Protein AF-A0A0H2MUF4-F1 (afdb_monomer)

Foldseek 3Di:
DDKDQALLVLLVVLLVPDDPPWKKKWKDQVSGIIDIFTFFADLLVVQLVVLLVVVVVVCVVVVHDDDPVRSNVSSNVRSVVSVVVCVVVVVDTDRGHRLLQCQLCVVVVQVVVCVPVVDGGQEMEMEIQEDWFDPPFPDWAAFDDRHPDTFHTTSLRRVLVVCVVCLSYQYEYEYAYYDGPRNPDDQVRVQVVSDDRRYGYGYDDPVSVVSNVSSD

Mean predicted aligned error: 7.31 Å

pLDDT: mean 89.37, std 7.34, range [55.69, 97.88]

Radius of gyration: 19.48 Å; Cα contacts (8 Å, |Δi|>4): 353; chains: 1; bounding box: 48×38×48 Å

Nearest PDB structures (foldseek):
  5w1c-assembly1_A  TM=6.017E-01  e=3.322E-04  Escherichia coli O157:H7
  5jj4-assembly1_C  TM=5.888E-01  e=1.694E-03  Escherichia coli O157:H7
  5jj4-assembly2_A  TM=7.334E-01  e=8.118E-03  Escherichia coli O157:H7
  5w0r-assembly2_A  TM=5.787E-01  e=2.177E-03  Escherichia coli O157:H7
  5jj4-assembly3_B  TM=6.035E-01  e=9.202E-03  Escherichia coli O157:H7

Structure (mmCIF, N/CA/C/O backbone):
data_AF-A0A0H2MUF4-F1
#
_entry.id   AF-A0A0H2MUF4-F1
#
loop_
_atom_site.group_PDB
_atom_site.id
_atom_site.type_symbol
_atom_site.label_atom_id
_atom_site.label_alt_id
_atom_site.label_comp_id
_atom_site.label_asym_id
_atom_site.label_entity_id
_atom_site.label_seq_id
_atom_site.pdbx_PDB_ins_code
_atom_site.Cartn_x
_atom_site.Cartn_y
_atom_site.Cartn_z
_atom_site.occupancy
_atom_site.B_iso_or_equiv
_atom_site.auth_seq_id
_atom_site.auth_comp_id
_atom_site.auth_asym_id
_atom_site.auth_atom_id
_atom_site.pdbx_PDB_model_num
ATOM 1 N N . MET A 1 1 ? -8.744 -12.738 2.396 1.00 83.12 1 MET A N 1
ATOM 2 C CA . MET A 1 1 ? -7.405 -12.426 2.925 1.00 83.12 1 MET A CA 1
ATOM 3 C C . MET A 1 1 ? -7.132 -13.210 4.205 1.00 83.12 1 MET A C 1
ATOM 5 O O . MET A 1 1 ? -8.025 -13.338 5.032 1.00 83.12 1 MET A O 1
ATOM 9 N N . GLN A 1 2 ? -5.922 -13.757 4.374 1.00 90.44 2 GLN A N 1
ATOM 10 C CA . GLN A 1 2 ? -5.575 -14.518 5.582 1.00 90.44 2 GLN A CA 1
ATOM 11 C C . GLN A 1 2 ? -5.309 -13.576 6.763 1.00 90.44 2 GLN A C 1
ATOM 13 O O . GLN A 1 2 ? -4.553 -12.614 6.632 1.00 90.44 2 GLN A O 1
ATOM 18 N N . MET A 1 3 ? -5.940 -13.874 7.896 1.00 94.75 3 MET A N 1
ATOM 19 C CA . MET A 1 3 ? -5.813 -13.149 9.159 1.00 94.75 3 MET A CA 1
ATOM 20 C C . MET A 1 3 ? -4.872 -13.905 10.102 1.00 94.75 3 MET A C 1
ATOM 22 O O . MET A 1 3 ? -4.932 -15.133 10.182 1.00 94.75 3 MET A O 1
ATOM 26 N N . PHE A 1 4 ? -4.053 -13.167 10.843 1.00 96.19 4 PHE A N 1
ATOM 27 C CA . PHE A 1 4 ? -3.116 -13.677 11.842 1.00 96.19 4 PHE A CA 1
ATOM 28 C C . PHE A 1 4 ? -3.351 -13.002 13.193 1.00 96.19 4 PHE A C 1
ATOM 30 O O . PHE A 1 4 ? -3.887 -11.890 13.254 1.00 96.19 4 PHE A O 1
ATOM 37 N N . LYS A 1 5 ? -2.952 -13.671 14.279 1.00 93.88 5 LYS A N 1
ATOM 38 C CA . LYS A 1 5 ? -3.135 -13.162 15.646 1.00 93.88 5 LYS A CA 1
ATOM 39 C C . LYS A 1 5 ? -1.941 -12.352 16.124 1.00 93.88 5 LYS A C 1
ATOM 41 O O . LYS A 1 5 ? -2.108 -11.495 16.983 1.00 93.88 5 LYS A O 1
ATOM 46 N N . THR A 1 6 ? -0.754 -12.619 15.583 1.00 93.88 6 THR A N 1
ATOM 47 C CA . THR A 1 6 ? 0.475 -11.934 15.992 1.00 93.88 6 THR A CA 1
ATOM 48 C C . THR A 1 6 ? 1.239 -11.364 14.805 1.00 93.88 6 THR A C 1
ATOM 50 O O . THR A 1 6 ? 1.148 -11.858 13.677 1.00 93.88 6 THR A O 1
ATOM 53 N N . MET A 1 7 ? 2.047 -10.336 15.079 1.00 93.00 7 MET A N 1
ATOM 54 C CA . MET A 1 7 ? 2.944 -9.751 14.083 1.00 93.00 7 MET A CA 1
ATOM 55 C C . MET A 1 7 ? 4.005 -10.750 13.599 1.00 93.00 7 MET A C 1
ATOM 57 O O . MET A 1 7 ? 4.357 -10.766 12.423 1.00 93.00 7 MET A O 1
ATOM 61 N N . THR A 1 8 ? 4.482 -11.624 14.484 1.00 93.19 8 THR A N 1
ATOM 62 C CA . THR A 1 8 ? 5.471 -12.651 14.143 1.00 93.19 8 THR A CA 1
ATOM 63 C C . THR A 1 8 ? 4.906 -13.672 13.157 1.00 93.19 8 THR A C 1
ATOM 65 O O . THR A 1 8 ? 5.562 -13.994 12.169 1.00 93.19 8 THR A O 1
ATOM 68 N N . GLU A 1 9 ? 3.676 -14.148 13.376 1.00 94.50 9 GLU A N 1
ATOM 69 C CA . GLU A 1 9 ? 3.009 -15.096 12.471 1.00 94.50 9 GLU A CA 1
ATOM 70 C C . GLU A 1 9 ? 2.866 -14.521 11.058 1.00 94.50 9 GLU A C 1
ATOM 72 O O . GLU A 1 9 ? 3.219 -15.173 10.072 1.00 94.50 9 GLU A O 1
ATOM 77 N N . VAL A 1 10 ? 2.377 -13.282 10.954 1.00 95.50 10 VAL A N 1
ATOM 78 C CA . VAL A 1 10 ? 2.201 -12.636 9.651 1.00 95.50 10 VAL A CA 1
ATOM 79 C C . VAL A 1 10 ? 3.546 -12.331 8.986 1.00 95.50 10 VAL A C 1
ATOM 81 O O . VAL A 1 10 ? 3.667 -12.513 7.777 1.00 95.50 10 VAL A O 1
ATOM 84 N N . ALA A 1 11 ? 4.573 -11.936 9.746 1.00 93.25 11 ALA A N 1
ATOM 85 C CA . ALA A 1 11 ? 5.911 -11.685 9.215 1.00 93.25 11 ALA A CA 1
ATOM 86 C C . ALA A 1 11 ? 6.517 -12.963 8.619 1.00 93.25 11 ALA A C 1
ATOM 88 O O . ALA A 1 11 ? 6.965 -12.959 7.472 1.00 93.25 11 ALA A O 1
ATOM 89 N N . GLN A 1 12 ? 6.437 -14.087 9.337 1.00 92.25 12 GLN A N 1
ATOM 90 C CA . GLN A 1 12 ? 6.888 -15.387 8.834 1.00 92.25 12 GLN A CA 1
ATOM 91 C C . GLN A 1 12 ? 6.128 -15.812 7.574 1.00 92.25 12 GLN A C 1
ATOM 93 O O . GLN A 1 12 ? 6.723 -16.334 6.630 1.00 92.25 12 GLN A O 1
ATOM 98 N N . TYR A 1 13 ? 4.815 -15.585 7.542 1.00 92.50 13 TYR A N 1
ATOM 99 C CA . TYR A 1 13 ? 3.998 -15.876 6.371 1.00 92.50 13 TYR A CA 1
ATOM 100 C C . TYR A 1 13 ? 4.408 -15.031 5.154 1.00 92.50 13 TYR A C 1
ATOM 102 O O . TYR A 1 13 ? 4.599 -15.576 4.065 1.00 92.50 13 TYR A O 1
ATOM 110 N N . VAL A 1 14 ? 4.592 -13.719 5.334 1.00 91.75 14 VAL A N 1
ATOM 111 C CA . VAL A 1 14 ? 5.031 -12.808 4.266 1.00 91.75 14 VAL A CA 1
ATOM 112 C C . VAL A 1 14 ? 6.433 -13.183 3.778 1.00 91.75 14 VAL A C 1
ATOM 114 O O . VAL A 1 14 ? 6.645 -13.257 2.569 1.00 91.75 14 VAL A O 1
ATOM 117 N N . SER A 1 15 ? 7.357 -13.494 4.692 1.00 89.56 15 SER A N 1
ATOM 118 C CA . SER A 1 15 ? 8.728 -13.930 4.385 1.00 89.56 15 SER A CA 1
ATOM 119 C C . SER A 1 15 ? 8.754 -15.177 3.492 1.00 89.56 15 SER A C 1
ATOM 121 O O . SER A 1 15 ? 9.450 -15.207 2.481 1.00 89.56 15 SER A O 1
ATOM 123 N N . LYS A 1 16 ? 7.921 -16.182 3.798 1.00 87.38 16 LYS A N 1
ATOM 124 C CA . LYS A 1 16 ? 7.859 -17.448 3.043 1.00 87.38 16 LYS A CA 1
ATOM 125 C C . LYS A 1 16 ? 7.216 -17.330 1.662 1.00 87.38 16 LYS A C 1
ATOM 127 O O . LYS A 1 16 ? 7.483 -18.168 0.805 1.00 87.38 16 LYS A O 1
ATOM 132 N N . ARG A 1 17 ? 6.309 -16.369 1.462 1.00 82.25 17 ARG A N 1
ATOM 133 C CA . ARG A 1 17 ? 5.444 -16.318 0.270 1.00 82.25 17 ARG A CA 1
ATOM 134 C C . ARG A 1 17 ? 5.865 -15.267 -0.755 1.00 82.25 17 ARG A C 1
ATOM 136 O O . ARG A 1 17 ? 5.430 -15.346 -1.901 1.00 82.25 17 ARG A O 1
ATOM 143 N N . ARG A 1 18 ? 6.653 -14.270 -0.352 1.00 83.62 18 ARG A N 1
ATOM 144 C CA . ARG A 1 18 ? 7.071 -13.176 -1.233 1.00 83.62 18 ARG A CA 1
ATOM 145 C C . ARG A 1 18 ? 8.329 -13.532 -2.020 1.00 83.62 18 ARG A C 1
ATOM 147 O O . ARG A 1 18 ? 9.239 -14.178 -1.506 1.00 83.62 18 ARG A O 1
ATOM 154 N N . ASP A 1 19 ? 8.452 -12.965 -3.210 1.00 79.31 19 ASP A N 1
ATOM 155 C CA . ASP A 1 19 ? 9.754 -12.789 -3.839 1.00 79.31 19 ASP A CA 1
ATOM 156 C C . ASP A 1 19 ? 10.541 -11.702 -3.094 1.00 79.31 19 ASP A C 1
ATOM 158 O O . ASP A 1 19 ? 9.997 -10.654 -2.736 1.00 79.31 19 ASP A O 1
ATOM 162 N N . ARG A 1 20 ? 11.859 -11.887 -2.923 1.00 75.62 20 ARG A N 1
ATOM 163 C CA . ARG A 1 20 ? 12.728 -10.944 -2.180 1.00 75.62 20 ARG A CA 1
ATOM 164 C C . ARG A 1 20 ? 12.639 -9.487 -2.650 1.00 75.62 20 ARG A C 1
ATOM 166 O O . ARG A 1 20 ? 12.890 -8.577 -1.864 1.00 75.62 20 ARG A O 1
ATOM 173 N N . ARG A 1 21 ? 12.276 -9.260 -3.915 1.00 75.56 21 ARG A N 1
ATOM 174 C CA . ARG A 1 21 ? 12.163 -7.925 -4.529 1.00 75.56 21 ARG A CA 1
ATOM 175 C C . ARG A 1 21 ? 10.783 -7.281 -4.371 1.00 75.56 21 ARG A C 1
ATOM 177 O O . ARG A 1 21 ? 10.634 -6.119 -4.727 1.00 75.56 21 ARG A O 1
ATOM 184 N N . GLN A 1 22 ? 9.783 -8.012 -3.881 1.00 84.81 22 GLN A N 1
ATOM 185 C CA . GLN A 1 22 ? 8.448 -7.460 -3.674 1.00 84.81 22 GLN A CA 1
ATOM 186 C C . GLN A 1 22 ? 8.426 -6.549 -2.451 1.00 84.81 22 GLN A C 1
ATOM 188 O O . GLN A 1 22 ? 8.919 -6.910 -1.376 1.00 84.81 22 GLN A O 1
ATOM 193 N N . ILE A 1 23 ? 7.793 -5.391 -2.628 1.00 89.00 23 ILE A N 1
ATOM 194 C CA . ILE A 1 23 ? 7.417 -4.502 -1.536 1.00 89.00 23 ILE A CA 1
ATOM 195 C C . ILE A 1 23 ? 6.325 -5.214 -0.744 1.00 89.00 23 ILE A C 1
ATOM 197 O O . ILE A 1 23 ? 5.353 -5.713 -1.310 1.00 89.00 23 ILE A O 1
ATOM 201 N N . TRP A 1 24 ? 6.483 -5.270 0.570 1.00 93.12 24 TRP A N 1
ATOM 202 C CA . TRP A 1 24 ? 5.495 -5.861 1.462 1.00 93.12 24 TRP A CA 1
ATOM 203 C C . TRP A 1 24 ? 4.894 -4.824 2.406 1.00 93.12 24 TRP A C 1
ATOM 205 O O . TRP A 1 24 ? 5.499 -3.782 2.689 1.00 93.12 24 TRP A O 1
ATOM 215 N N . CYS A 1 25 ? 3.694 -5.152 2.881 1.00 95.06 25 CYS A N 1
ATOM 216 C CA . CYS A 1 25 ? 2.937 -4.445 3.897 1.00 95.06 25 CYS A CA 1
ATOM 217 C C . CYS A 1 25 ? 2.378 -5.458 4.906 1.00 95.06 25 CYS A C 1
ATOM 219 O O . CYS A 1 25 ? 1.897 -6.525 4.527 1.00 95.06 25 CYS A O 1
ATOM 221 N N . ILE A 1 26 ? 2.419 -5.125 6.190 1.00 96.88 26 ILE A N 1
ATOM 222 C CA . ILE A 1 26 ? 1.619 -5.786 7.217 1.00 96.88 26 ILE A CA 1
ATOM 223 C C . ILE A 1 26 ? 0.609 -4.766 7.725 1.00 96.88 26 ILE A C 1
ATOM 225 O O . ILE A 1 26 ? 0.999 -3.715 8.228 1.00 96.88 26 ILE A O 1
ATOM 229 N N . ALA A 1 27 ? -0.679 -5.074 7.610 1.00 97.62 27 ALA A N 1
ATOM 230 C CA . ALA A 1 27 ? -1.735 -4.268 8.206 1.00 97.62 27 ALA A CA 1
ATOM 231 C C . ALA A 1 27 ? -2.121 -4.849 9.569 1.00 97.62 27 ALA A C 1
ATOM 233 O O . ALA A 1 27 ? -2.383 -6.045 9.678 1.00 97.62 27 ALA A O 1
ATOM 234 N N . SER A 1 28 ? -2.179 -4.003 10.591 1.00 97.38 28 SER A N 1
ATOM 235 C CA . SER A 1 28 ? -2.611 -4.324 11.949 1.00 97.38 28 SER A CA 1
ATOM 236 C C . SER A 1 28 ? -3.848 -3.504 12.292 1.00 97.38 28 SER A C 1
ATOM 238 O O . SER A 1 28 ? -3.848 -2.280 12.169 1.00 97.38 28 SER A O 1
ATOM 240 N N . LEU A 1 29 ? -4.913 -4.171 12.729 1.00 97.38 29 LEU A N 1
ATOM 241 C CA . LEU A 1 29 ? -6.106 -3.521 13.266 1.00 97.38 29 LEU A CA 1
ATOM 242 C C . LEU A 1 29 ? -6.026 -3.581 14.793 1.00 97.38 29 LEU A C 1
ATOM 244 O O . LEU A 1 29 ? -6.238 -4.637 15.393 1.00 97.38 29 LEU A O 1
ATOM 248 N N . GLU A 1 30 ? -5.698 -2.441 15.407 1.00 95.44 30 GLU A N 1
ATOM 249 C CA . GLU A 1 30 ? -5.530 -2.261 16.860 1.00 95.44 30 GLU A CA 1
ATOM 250 C C . GLU A 1 30 ? -4.563 -3.251 17.542 1.00 95.44 30 GLU A C 1
ATOM 252 O O . GLU A 1 30 ? -4.734 -3.567 18.718 1.00 95.44 30 GLU A O 1
ATOM 257 N N . GLY A 1 31 ? -3.588 -3.807 16.815 1.00 93.00 31 GLY A N 1
ATOM 258 C CA . GLY A 1 31 ? -2.696 -4.847 17.347 1.00 93.00 31 GLY A CA 1
ATOM 259 C C . GLY A 1 31 ? -3.397 -6.172 17.675 1.00 93.00 31 GLY A C 1
ATOM 260 O O . GLY A 1 31 ? -2.803 -7.040 18.305 1.00 93.00 31 GLY A O 1
ATOM 261 N N . ALA A 1 32 ? -4.662 -6.340 17.275 1.00 92.44 32 ALA A N 1
ATOM 262 C CA . ALA A 1 32 ? -5.464 -7.524 17.579 1.00 92.44 32 ALA A CA 1
ATOM 263 C C . ALA A 1 32 ? -5.586 -8.487 16.389 1.00 92.44 32 ALA A C 1
ATOM 265 O O . ALA A 1 32 ? -5.844 -9.676 16.575 1.00 92.44 32 ALA A O 1
ATOM 266 N N . GLN A 1 33 ? -5.462 -7.970 15.166 1.00 95.94 33 GLN A N 1
ATOM 267 C CA . GLN A 1 33 ? -5.532 -8.746 13.931 1.00 95.94 33 GLN A CA 1
ATOM 268 C C . GLN A 1 33 ? -4.510 -8.226 12.940 1.00 95.94 33 GLN A C 1
ATOM 270 O O . GLN A 1 33 ? -4.403 -7.015 12.747 1.00 95.94 33 GLN A O 1
ATOM 275 N N . TYR A 1 34 ? -3.825 -9.151 12.277 1.00 97.31 34 TYR A N 1
ATOM 276 C CA . TYR A 1 34 ? -2.768 -8.841 11.332 1.00 97.31 34 TYR A CA 1
ATOM 277 C C . TYR A 1 34 ? -3.043 -9.458 9.962 1.00 97.31 34 TYR A C 1
ATOM 279 O O . TYR A 1 34 ? -3.578 -10.562 9.864 1.00 97.31 34 TYR A O 1
ATOM 287 N N . TYR A 1 35 ? -2.638 -8.760 8.906 1.00 97.31 35 TYR A N 1
ATOM 288 C CA . TYR A 1 35 ? -2.825 -9.174 7.518 1.00 97.31 35 TYR A CA 1
ATOM 289 C C . TYR A 1 35 ? -1.545 -8.925 6.722 1.00 97.31 35 TYR A C 1
ATOM 291 O O . TYR A 1 35 ? -0.995 -7.826 6.751 1.00 97.31 35 TYR A O 1
ATOM 299 N N . GLY A 1 36 ? -1.066 -9.956 6.026 1.00 94.38 36 GLY A N 1
ATOM 300 C CA . GLY A 1 36 ? 0.161 -9.905 5.232 1.00 94.38 36 GLY A CA 1
ATOM 301 C C . GLY A 1 36 ? -0.139 -9.621 3.767 1.00 94.38 36 GLY A C 1
ATOM 302 O O . GLY A 1 36 ? -0.922 -10.341 3.145 1.00 94.38 36 GLY A O 1
ATOM 303 N N . LEU A 1 37 ? 0.499 -8.592 3.220 1.00 93.31 37 LEU A N 1
ATOM 304 C CA . LEU A 1 37 ? 0.236 -8.041 1.896 1.00 93.31 37 LEU A CA 1
ATOM 305 C C . LEU A 1 37 ? 1.546 -7.898 1.121 1.00 93.31 37 LEU A C 1
ATOM 307 O O . LEU A 1 37 ? 2.555 -7.441 1.655 1.00 93.31 37 LEU A O 1
ATOM 311 N N . VAL A 1 38 ? 1.530 -8.261 -0.158 1.00 90.56 38 VAL A N 1
ATOM 312 C CA . VAL A 1 38 ? 2.701 -8.173 -1.040 1.00 90.56 38 VAL A CA 1
ATOM 313 C C . VAL A 1 38 ? 2.316 -7.483 -2.338 1.00 90.56 38 VAL A C 1
ATOM 315 O O . VAL A 1 38 ? 1.223 -7.703 -2.862 1.00 90.56 38 VAL A O 1
ATOM 318 N N . SER A 1 39 ? 3.213 -6.648 -2.858 1.00 88.44 39 SER A N 1
ATOM 319 C CA . SER A 1 39 ? 3.036 -5.992 -4.148 1.00 88.44 39 SER A CA 1
ATOM 320 C C . SER A 1 39 ? 2.950 -7.036 -5.256 1.00 88.44 39 SER A C 1
ATOM 322 O O . SER A 1 39 ? 3.801 -7.926 -5.340 1.00 88.44 39 SER A O 1
ATOM 324 N N . GLN A 1 40 ? 1.966 -6.909 -6.132 1.00 84.25 40 GLN A N 1
ATOM 325 C CA . GLN A 1 40 ? 1.774 -7.796 -7.268 1.00 84.25 40 GLN A CA 1
ATOM 326 C C . GLN A 1 40 ? 2.420 -7.164 -8.508 1.00 84.25 40 GLN A C 1
ATOM 328 O O . GLN A 1 40 ? 2.132 -6.005 -8.820 1.00 84.25 40 GLN A O 1
ATOM 333 N N . PRO A 1 41 ? 3.338 -7.876 -9.184 1.00 68.94 41 PRO A N 1
ATOM 334 C CA . PRO A 1 41 ? 4.090 -7.309 -10.291 1.00 68.94 41 PRO A CA 1
ATOM 335 C C . PRO A 1 41 ? 3.191 -7.033 -11.499 1.00 68.94 41 PRO A C 1
ATOM 337 O O . PRO A 1 41 ? 2.256 -7.779 -11.788 1.00 68.94 41 PRO A O 1
ATOM 340 N N . ASN A 1 42 ? 3.533 -5.986 -12.249 1.00 73.38 42 ASN A N 1
ATOM 341 C CA . ASN A 1 42 ? 3.014 -5.776 -13.593 1.00 73.38 42 ASN A CA 1
ATOM 342 C C . ASN A 1 42 ? 3.584 -6.850 -14.533 1.00 73.38 42 ASN A C 1
ATOM 344 O O . ASN A 1 42 ? 4.806 -6.939 -14.693 1.00 73.38 42 ASN A O 1
ATOM 348 N N . LEU A 1 43 ? 2.704 -7.619 -15.180 1.00 71.31 43 LEU A N 1
ATOM 349 C CA . LEU A 1 43 ? 3.059 -8.706 -16.091 1.00 71.31 43 LEU A CA 1
ATOM 350 C C . LEU A 1 43 ? 4.044 -8.255 -17.176 1.00 71.31 43 LEU A C 1
ATOM 352 O O . LEU A 1 43 ? 5.050 -8.921 -17.374 1.00 71.31 43 LEU A O 1
ATOM 356 N N . GLY A 1 44 ? 3.832 -7.092 -17.802 1.00 70.25 44 GLY A N 1
ATOM 357 C CA . GLY A 1 44 ? 4.718 -6.600 -18.864 1.00 70.25 44 GLY A CA 1
ATOM 358 C C . GLY A 1 44 ? 6.138 -6.292 -18.374 1.00 70.25 44 GLY A C 1
ATOM 359 O O . GLY A 1 44 ? 7.122 -6.613 -19.037 1.00 70.25 44 GLY A O 1
ATOM 360 N N . GLY A 1 45 ? 6.260 -5.720 -17.174 1.00 69.62 45 GLY A N 1
ATOM 361 C CA . GLY A 1 45 ? 7.561 -5.496 -16.539 1.00 69.62 45 GLY A CA 1
ATOM 362 C C . GLY A 1 45 ? 8.207 -6.800 -16.068 1.00 69.62 45 GLY A C 1
ATOM 363 O O . GLY A 1 45 ? 9.422 -6.976 -16.180 1.00 69.62 45 GLY A O 1
ATOM 364 N N . TYR A 1 46 ? 7.404 -7.738 -15.565 1.00 74.75 46 TYR A N 1
ATOM 365 C CA . TYR A 1 46 ? 7.871 -9.052 -15.140 1.00 74.75 46 TYR A CA 1
ATOM 366 C C . TYR A 1 46 ? 8.401 -9.867 -16.320 1.00 74.75 46 TYR A C 1
ATOM 368 O O . TYR A 1 46 ? 9.530 -10.351 -16.257 1.00 74.75 46 TYR A O 1
ATOM 376 N N . THR A 1 47 ? 7.637 -9.979 -17.406 1.00 80.88 47 THR A N 1
ATOM 377 C CA . THR A 1 47 ? 8.024 -10.736 -18.601 1.00 80.88 47 THR A CA 1
ATOM 378 C C . THR A 1 47 ? 9.225 -10.116 -19.291 1.00 80.88 47 THR A C 1
ATOM 380 O O . THR A 1 47 ? 10.116 -10.856 -19.695 1.00 80.88 47 THR A O 1
ATOM 383 N N . TYR A 1 48 ? 9.339 -8.786 -19.334 1.00 83.12 48 TYR A N 1
ATOM 384 C CA . TYR A 1 48 ? 10.544 -8.121 -19.835 1.00 83.12 48 TYR A CA 1
ATOM 385 C C . TYR A 1 48 ? 11.786 -8.419 -18.986 1.00 83.12 48 TYR A C 1
ATOM 387 O O . TYR A 1 48 ? 12.841 -8.790 -19.511 1.00 83.12 48 TYR A O 1
ATOM 395 N N . ASN A 1 49 ? 11.673 -8.316 -17.661 1.00 79.44 49 ASN A N 1
ATOM 396 C CA . ASN A 1 49 ? 12.777 -8.642 -16.758 1.00 79.44 49 ASN A CA 1
ATOM 397 C C . ASN A 1 49 ? 13.153 -10.129 -16.828 1.00 79.44 49 ASN A C 1
ATOM 399 O O . ASN A 1 49 ? 14.334 -10.474 -16.769 1.00 79.44 49 ASN A O 1
ATOM 403 N N . HIS A 1 50 ? 12.162 -11.011 -16.957 1.00 83.88 50 HIS A N 1
ATOM 404 C CA . HIS A 1 50 ? 12.374 -12.445 -17.111 1.00 83.88 50 HIS A CA 1
ATOM 405 C C . HIS A 1 50 ? 13.061 -12.759 -18.444 1.00 83.88 50 HIS A C 1
ATOM 407 O O . HIS A 1 50 ? 14.092 -13.429 -18.451 1.00 83.88 50 HIS A O 1
ATOM 413 N N . ALA A 1 51 ? 12.580 -12.176 -19.543 1.00 88.81 51 ALA A N 1
ATOM 414 C CA . ALA A 1 51 ? 13.196 -12.269 -20.860 1.00 88.81 51 ALA A CA 1
ATOM 415 C C . ALA A 1 51 ? 14.659 -11.810 -20.838 1.00 88.81 51 ALA A C 1
ATOM 417 O O . ALA A 1 51 ? 15.533 -12.507 -21.346 1.00 88.81 51 ALA A O 1
ATOM 418 N N . THR A 1 52 ? 14.951 -10.683 -20.185 1.00 87.62 52 THR A N 1
ATOM 419 C CA . THR A 1 52 ? 16.322 -10.165 -20.051 1.00 87.62 52 THR A CA 1
ATOM 420 C C . THR A 1 52 ? 17.234 -11.156 -19.318 1.00 87.62 52 THR A C 1
ATOM 422 O O . THR A 1 52 ? 18.360 -11.390 -19.749 1.00 87.62 52 THR A O 1
ATOM 425 N N . LYS A 1 53 ? 16.749 -11.798 -18.245 1.00 87.75 53 LYS A N 1
ATOM 426 C CA . LYS A 1 53 ? 17.513 -12.831 -17.522 1.00 87.75 53 LYS A CA 1
ATOM 427 C C . LYS A 1 53 ? 17.734 -14.089 -18.360 1.00 87.75 53 LYS A C 1
ATOM 429 O O . LYS A 1 53 ? 18.843 -14.609 -18.368 1.00 87.75 53 LYS A O 1
ATOM 434 N N . MET A 1 54 ? 16.711 -14.563 -19.074 1.00 91.38 54 MET A N 1
ATOM 435 C CA . MET A 1 54 ? 16.837 -15.722 -19.966 1.00 91.38 54 MET A CA 1
ATOM 436 C C . MET A 1 54 ? 17.857 -15.463 -21.075 1.00 91.38 54 MET A C 1
ATOM 438 O O . MET A 1 54 ? 18.657 -16.337 -21.393 1.00 91.38 54 MET A O 1
ATOM 442 N N . LEU A 1 55 ? 17.863 -14.250 -21.632 1.00 91.38 55 LEU A N 1
ATOM 443 C CA . LEU A 1 55 ? 18.843 -13.844 -22.634 1.00 91.38 55 LEU A CA 1
ATOM 444 C C . LEU A 1 55 ? 20.252 -13.756 -22.053 1.00 91.38 55 LEU A C 1
ATOM 446 O O . LEU A 1 55 ? 21.174 -14.217 -22.709 1.00 91.38 55 LEU A O 1
ATOM 450 N N . ALA A 1 56 ? 20.418 -13.242 -20.831 1.00 88.12 56 ALA A N 1
ATOM 451 C CA . ALA A 1 56 ? 21.718 -13.216 -20.163 1.00 88.12 56 ALA A CA 1
ATOM 452 C C . ALA A 1 56 ? 22.279 -14.632 -19.947 1.00 88.12 56 ALA A C 1
ATOM 454 O O . ALA A 1 56 ? 23.444 -14.878 -20.243 1.00 88.12 56 ALA A O 1
ATOM 455 N N . VAL A 1 57 ? 21.443 -15.575 -19.497 1.00 89.38 57 VAL A N 1
ATOM 456 C CA . VAL A 1 57 ? 21.833 -16.989 -19.354 1.00 89.38 57 VAL A CA 1
ATOM 457 C C . VAL A 1 57 ? 22.170 -17.605 -20.714 1.00 89.38 57 VAL A C 1
ATOM 459 O O . VAL A 1 57 ? 23.184 -18.280 -20.847 1.00 89.38 57 VAL A O 1
ATOM 462 N N . ASN A 1 58 ? 21.356 -17.356 -21.741 1.00 92.00 58 ASN A N 1
ATOM 463 C CA . ASN A 1 58 ? 21.603 -17.880 -23.084 1.00 92.00 58 ASN A CA 1
ATOM 464 C C . ASN A 1 58 ? 22.904 -17.333 -23.692 1.00 92.00 58 ASN A C 1
ATOM 466 O O . ASN A 1 58 ? 23.697 -18.083 -24.249 1.00 92.00 58 ASN A O 1
ATOM 470 N N . ASP A 1 59 ? 23.152 -16.033 -23.553 1.00 91.31 59 ASP A N 1
ATOM 471 C CA . ASP A 1 59 ? 24.377 -15.402 -24.034 1.00 91.31 59 ASP A CA 1
ATOM 472 C C . ASP A 1 59 ? 25.608 -15.940 -23.273 1.00 91.31 59 ASP A C 1
ATOM 474 O O . ASP A 1 59 ? 26.631 -16.202 -23.900 1.00 91.31 59 ASP A O 1
ATOM 478 N N . GLN A 1 60 ? 25.497 -16.227 -21.968 1.00 90.81 60 GLN A N 1
ATOM 479 C CA . GLN A 1 60 ? 26.546 -16.929 -21.209 1.00 90.81 60 GLN A CA 1
ATOM 480 C C . GLN A 1 60 ? 26.805 -18.349 -21.733 1.00 90.81 60 GLN A C 1
ATOM 482 O O . GLN A 1 60 ? 27.959 -18.713 -21.940 1.00 90.81 60 GLN A O 1
ATOM 487 N N . ILE A 1 61 ? 25.751 -19.137 -21.980 1.00 92.38 61 ILE A N 1
ATOM 488 C CA . ILE A 1 61 ? 25.861 -20.504 -22.524 1.00 92.38 61 ILE A CA 1
ATOM 489 C C . ILE A 1 61 ? 26.554 -20.494 -23.890 1.00 92.38 61 ILE A C 1
ATOM 491 O O . ILE A 1 61 ? 27.387 -21.350 -24.174 1.00 92.38 61 ILE A O 1
ATOM 495 N N . LEU A 1 62 ? 26.223 -19.515 -24.731 1.00 93.31 62 LEU A N 1
ATOM 496 C CA . LEU A 1 62 ? 26.765 -19.381 -26.082 1.00 93.31 62 LEU A CA 1
ATOM 497 C C . LEU A 1 62 ? 28.102 -18.626 -26.133 1.00 93.31 62 LEU A C 1
ATOM 499 O O . LEU A 1 62 ? 28.612 -18.387 -27.226 1.00 93.31 62 LEU A O 1
ATOM 503 N N . ASN A 1 63 ? 28.651 -18.221 -24.982 1.00 91.69 63 ASN A N 1
ATOM 504 C CA . ASN A 1 63 ? 29.821 -17.348 -24.870 1.00 91.69 63 ASN A CA 1
ATOM 505 C C . ASN A 1 63 ? 29.733 -16.104 -25.780 1.00 91.69 63 ASN A C 1
ATOM 507 O O . ASN A 1 63 ? 30.682 -15.706 -26.459 1.00 91.69 63 ASN A O 1
ATOM 511 N N . ARG A 1 64 ? 28.542 -15.508 -25.829 1.00 88.44 64 ARG A N 1
ATOM 512 C CA . ARG A 1 64 ? 28.193 -14.387 -26.693 1.00 88.44 64 ARG A CA 1
ATOM 513 C C . ARG A 1 64 ? 28.152 -13.093 -25.889 1.00 88.44 64 ARG A C 1
ATOM 515 O O . ARG A 1 64 ? 27.511 -13.021 -24.849 1.00 88.44 64 ARG A O 1
ATOM 522 N N . HIS A 1 65 ? 28.749 -12.037 -26.433 1.00 85.56 65 HIS A N 1
ATOM 523 C CA . HIS A 1 65 ? 28.552 -10.673 -25.944 1.00 85.56 65 HIS A CA 1
ATOM 524 C C . HIS A 1 65 ? 27.634 -9.912 -26.900 1.00 85.56 65 HIS A C 1
ATOM 526 O O . HIS A 1 65 ? 28.048 -9.504 -27.984 1.00 85.56 65 HIS A O 1
ATOM 532 N N . SER A 1 66 ? 26.370 -9.748 -26.511 1.00 84.25 66 SER A N 1
ATOM 533 C CA . SER A 1 66 ? 25.393 -8.997 -27.301 1.00 84.25 66 SER A CA 1
ATOM 534 C C . SER A 1 66 ? 25.435 -7.500 -26.952 1.00 84.25 66 SER A C 1
ATOM 536 O O . SER A 1 66 ? 25.388 -7.149 -25.769 1.00 84.25 66 SER A O 1
ATOM 538 N N . PRO A 1 67 ? 25.456 -6.594 -27.945 1.00 88.06 67 PRO A N 1
ATOM 539 C CA . PRO A 1 67 ? 25.294 -5.161 -27.716 1.00 88.06 67 PRO A CA 1
ATOM 540 C C . PRO A 1 67 ? 23.966 -4.820 -27.018 1.00 88.06 67 PRO A C 1
ATOM 542 O O . PRO A 1 67 ? 22.941 -5.471 -27.232 1.00 88.06 67 PRO A O 1
ATOM 545 N N . HIS A 1 68 ? 23.950 -3.751 -26.215 1.00 83.00 68 HIS A N 1
ATOM 546 C CA . HIS A 1 68 ? 22.794 -3.379 -25.384 1.00 83.00 68 HIS A CA 1
ATOM 547 C C . HIS A 1 68 ? 21.494 -3.153 -26.184 1.00 83.00 68 HIS A C 1
ATOM 549 O O . HIS A 1 68 ? 20.406 -3.536 -25.748 1.00 83.00 68 HIS A O 1
ATOM 555 N N . ASN A 1 69 ? 21.583 -2.544 -27.371 1.00 86.25 69 ASN A N 1
ATOM 556 C CA . ASN A 1 69 ? 20.428 -2.335 -28.252 1.00 86.25 69 ASN A CA 1
ATOM 557 C C . ASN A 1 69 ? 19.840 -3.664 -28.762 1.00 86.25 69 ASN A C 1
ATOM 559 O O . ASN A 1 69 ? 18.618 -3.815 -28.809 1.00 86.25 69 ASN A O 1
ATOM 563 N N . GLU A 1 70 ? 20.692 -4.637 -29.081 1.00 88.50 70 GLU A N 1
ATOM 564 C CA . GLU A 1 70 ? 20.289 -5.962 -29.536 1.00 88.50 70 GLU A CA 1
ATOM 565 C C . GLU A 1 70 ? 19.609 -6.749 -28.409 1.00 88.50 70 GLU A C 1
ATOM 567 O O . GLU A 1 70 ? 18.528 -7.313 -28.607 1.00 88.50 70 GLU A O 1
ATOM 572 N N . VAL A 1 71 ? 20.189 -6.722 -27.203 1.00 86.88 71 VAL A N 1
ATOM 573 C CA . VAL A 1 71 ? 19.594 -7.332 -26.003 1.00 86.88 71 VAL A CA 1
ATOM 574 C C . VAL A 1 71 ? 18.206 -6.755 -25.753 1.00 86.88 71 VAL A C 1
ATOM 576 O O . VAL A 1 71 ? 17.259 -7.514 -25.563 1.00 86.88 71 VAL A O 1
ATOM 579 N N . ARG A 1 72 ? 18.046 -5.428 -25.833 1.00 86.06 72 ARG A N 1
ATOM 580 C CA . ARG A 1 72 ? 16.750 -4.761 -25.645 1.00 86.06 72 ARG A CA 1
ATOM 581 C C . ARG A 1 72 ? 15.707 -5.212 -26.671 1.00 86.06 72 ARG A C 1
ATOM 583 O O . ARG A 1 72 ? 14.573 -5.509 -26.301 1.00 86.06 72 ARG A O 1
ATOM 590 N N . GLN A 1 73 ? 16.068 -5.295 -27.952 1.00 90.06 73 GLN A N 1
ATOM 591 C CA . GLN A 1 73 ? 15.149 -5.761 -28.998 1.00 90.06 73 GLN A CA 1
ATOM 592 C C . GLN A 1 73 ? 14.766 -7.238 -28.826 1.00 90.06 73 GLN A C 1
ATOM 594 O O . GLN A 1 73 ? 13.602 -7.603 -29.002 1.00 90.06 73 GLN A O 1
ATOM 599 N N . ARG A 1 74 ? 15.729 -8.103 -28.484 1.00 91.25 74 ARG A N 1
ATOM 600 C CA . ARG A 1 74 ? 15.474 -9.523 -28.190 1.00 91.25 74 ARG A CA 1
ATOM 601 C C . ARG A 1 74 ? 14.597 -9.675 -26.943 1.00 91.25 74 ARG A C 1
ATOM 603 O O . ARG A 1 74 ? 13.647 -10.454 -26.976 1.00 91.25 74 ARG A O 1
ATOM 610 N N . ALA A 1 75 ? 14.860 -8.897 -25.892 1.00 90.12 75 ALA A N 1
ATOM 611 C CA . ALA A 1 75 ? 14.091 -8.909 -24.650 1.00 90.12 75 ALA A CA 1
ATOM 612 C C . ALA A 1 75 ? 12.643 -8.480 -24.889 1.00 90.12 75 ALA A C 1
ATOM 614 O O . ALA A 1 75 ? 11.739 -9.170 -24.440 1.00 90.12 75 ALA A O 1
ATOM 615 N N . ASN A 1 76 ? 12.411 -7.417 -25.667 1.00 88.56 76 ASN A N 1
ATOM 616 C CA . ASN A 1 76 ? 11.063 -6.987 -26.048 1.00 88.56 76 ASN A CA 1
ATOM 617 C C . ASN A 1 76 ? 10.291 -8.079 -26.806 1.00 88.56 76 ASN A C 1
ATOM 619 O O . ASN A 1 76 ? 9.129 -8.329 -26.497 1.00 88.56 76 ASN A O 1
ATOM 623 N N . ARG A 1 77 ? 10.932 -8.755 -27.770 1.00 90.75 77 ARG A N 1
ATOM 624 C CA . ARG A 1 77 ? 10.297 -9.847 -28.530 1.00 90.75 77 ARG A CA 1
ATOM 625 C C . ARG A 1 77 ? 9.928 -11.030 -27.637 1.00 90.75 77 ARG A C 1
ATOM 627 O O . ARG A 1 77 ? 8.795 -11.500 -27.682 1.00 90.75 77 ARG A O 1
ATOM 634 N N . LEU A 1 78 ? 10.867 -11.484 -26.808 1.00 91.94 78 LEU A N 1
ATOM 635 C CA . LEU A 1 78 ? 10.627 -12.593 -25.887 1.00 91.94 78 LEU A CA 1
ATOM 636 C C . LEU A 1 78 ? 9.585 -12.222 -24.821 1.00 91.94 78 LEU A C 1
ATOM 638 O O . LEU A 1 78 ? 8.730 -13.037 -24.500 1.00 91.94 78 LEU A O 1
ATOM 642 N N . ALA A 1 79 ? 9.595 -10.984 -24.324 1.00 87.75 79 ALA A N 1
ATOM 643 C CA . ALA A 1 79 ? 8.577 -10.483 -23.405 1.00 87.75 79 ALA A CA 1
ATOM 644 C C . ALA A 1 79 ? 7.175 -10.492 -24.029 1.00 87.75 79 ALA A C 1
ATOM 646 O O . ALA A 1 79 ? 6.228 -10.884 -23.356 1.00 87.75 79 ALA A O 1
ATOM 647 N N . GLY A 1 80 ? 7.047 -10.108 -25.306 1.00 86.75 80 GLY A N 1
ATOM 648 C CA . GLY A 1 80 ? 5.794 -10.210 -26.061 1.00 86.75 80 GLY A CA 1
ATOM 649 C C . GLY A 1 80 ? 5.265 -11.643 -26.093 1.00 86.75 80 GLY A C 1
ATOM 650 O O . GLY A 1 80 ? 4.150 -11.891 -25.650 1.00 86.75 80 GLY A O 1
ATOM 651 N N . PHE A 1 81 ? 6.114 -12.601 -26.478 1.00 89.19 81 PHE A N 1
ATOM 652 C CA . PHE A 1 81 ? 5.754 -14.023 -26.472 1.00 89.19 81 PHE A CA 1
ATOM 653 C C . PHE A 1 81 ? 5.324 -14.523 -25.081 1.00 89.19 81 PHE A C 1
ATOM 655 O O . PHE A 1 81 ? 4.313 -15.210 -24.943 1.00 89.19 81 PHE A O 1
ATOM 662 N N . LEU A 1 82 ? 6.071 -14.159 -24.033 1.00 86.94 82 LEU A N 1
ATOM 663 C CA . LEU A 1 82 ? 5.750 -14.541 -22.655 1.00 86.94 82 LEU A CA 1
ATOM 664 C C . LEU A 1 82 ? 4.429 -13.922 -22.170 1.00 86.94 82 LEU A C 1
ATOM 666 O O . LEU A 1 82 ? 3.691 -14.574 -21.433 1.00 86.94 82 LEU A O 1
ATOM 670 N N . ASN A 1 83 ? 4.128 -12.684 -22.572 1.00 82.44 83 ASN A N 1
ATOM 671 C CA . ASN A 1 83 ? 2.858 -12.027 -22.263 1.00 82.44 83 ASN A CA 1
ATOM 672 C C . ASN A 1 83 ? 1.685 -12.737 -22.946 1.00 82.44 83 ASN A C 1
ATOM 674 O O . ASN A 1 83 ? 0.687 -13.012 -22.282 1.00 82.44 83 ASN A O 1
ATOM 678 N N . ASP A 1 84 ? 1.816 -13.070 -24.230 1.00 84.88 84 ASP A N 1
ATOM 679 C CA . ASP A 1 84 ? 0.767 -13.755 -24.991 1.00 84.88 84 ASP A CA 1
ATOM 680 C C . ASP A 1 84 ? 0.465 -15.139 -24.395 1.00 84.88 84 ASP A C 1
ATOM 682 O O . ASP A 1 84 ? -0.695 -15.506 -24.201 1.00 84.88 84 ASP A O 1
ATOM 686 N N . GLU A 1 85 ? 1.501 -15.895 -24.023 1.00 84.69 85 GLU A N 1
ATOM 687 C CA . GLU A 1 85 ? 1.341 -17.186 -23.345 1.00 84.69 85 GLU A CA 1
ATOM 688 C C . GLU A 1 85 ? 0.701 -17.052 -21.958 1.00 84.69 85 GLU A C 1
ATOM 690 O O . GLU A 1 85 ? -0.162 -17.851 -21.586 1.00 84.69 85 GLU A O 1
ATOM 695 N N . ALA A 1 86 ? 1.077 -16.028 -21.189 1.00 80.31 86 ALA A N 1
ATOM 696 C CA . ALA A 1 86 ? 0.454 -15.752 -19.900 1.00 80.31 86 ALA A CA 1
ATOM 697 C C . ALA A 1 86 ? -1.040 -15.412 -20.053 1.00 80.31 86 ALA A C 1
ATOM 699 O O . ALA A 1 86 ? -1.864 -15.916 -19.286 1.00 80.31 86 ALA A O 1
ATOM 700 N N . GLN A 1 87 ? -1.410 -14.630 -21.071 1.00 79.31 87 GLN A N 1
ATOM 701 C CA . GLN A 1 87 ? -2.809 -14.330 -21.382 1.00 79.31 87 GLN A CA 1
ATOM 702 C C . GLN A 1 87 ? -3.588 -15.580 -21.801 1.00 79.31 87 GLN A C 1
ATOM 704 O O . GLN A 1 87 ? -4.663 -15.826 -21.258 1.00 79.31 87 GLN A O 1
ATOM 709 N N . ARG A 1 88 ? -3.034 -16.420 -22.690 1.00 83.00 88 ARG A N 1
ATOM 710 C CA . ARG A 1 88 ? -3.654 -17.699 -23.097 1.00 83.00 88 ARG A CA 1
ATOM 711 C C . ARG A 1 88 ? -3.934 -18.620 -21.913 1.00 83.00 88 ARG A C 1
ATOM 713 O O . ARG A 1 88 ? -4.927 -19.340 -21.908 1.00 83.00 88 ARG A O 1
ATOM 720 N N . ARG A 1 89 ? -3.072 -18.585 -20.896 1.00 78.75 89 ARG A N 1
ATOM 721 C CA . ARG A 1 89 ? -3.212 -19.370 -19.661 1.00 78.75 89 ARG A CA 1
ATOM 722 C C . ARG A 1 89 ? -4.098 -18.702 -18.606 1.00 78.75 89 ARG A C 1
ATOM 724 O O . ARG A 1 89 ? -4.152 -19.192 -17.482 1.00 78.75 89 ARG A O 1
ATOM 731 N N . ASN A 1 90 ? -4.781 -17.605 -18.944 1.00 70.81 90 ASN A N 1
ATOM 732 C CA . ASN A 1 90 ? -5.591 -16.810 -18.020 1.00 70.81 90 ASN A CA 1
ATOM 733 C C . ASN A 1 90 ? -4.822 -16.397 -16.754 1.00 70.81 90 ASN A C 1
ATOM 735 O O . ASN A 1 90 ? -5.371 -16.388 -15.650 1.00 70.81 90 ASN A O 1
ATOM 739 N N . VAL A 1 91 ? -3.539 -16.049 -16.889 1.00 66.62 91 VAL A N 1
ATOM 740 C CA . VAL A 1 91 ? -2.765 -15.490 -15.778 1.00 66.62 91 VAL A CA 1
ATOM 741 C C . VAL A 1 91 ? -3.294 -14.083 -15.494 1.00 66.62 91 VAL A C 1
ATOM 743 O O . VAL A 1 91 ? -2.883 -13.100 -16.107 1.00 66.62 91 VAL A O 1
ATOM 746 N N . ILE A 1 92 ? -4.237 -13.982 -14.556 1.00 55.69 92 ILE A N 1
ATOM 747 C CA . ILE A 1 92 ? -4.750 -12.704 -14.057 1.00 55.69 92 ILE A CA 1
ATOM 748 C C . ILE A 1 92 ? -3.679 -12.108 -13.142 1.00 55.69 92 ILE A C 1
ATOM 750 O O . ILE A 1 92 ? -3.557 -12.500 -11.982 1.00 55.69 92 ILE A O 1
ATOM 754 N N . GLN A 1 93 ? -2.906 -11.147 -13.644 1.00 61.50 93 GLN A N 1
ATOM 755 C CA . GLN A 1 93 ? -2.024 -10.339 -12.804 1.00 61.50 93 GLN A CA 1
ATOM 756 C C . GLN A 1 93 ? -2.539 -8.912 -12.700 1.00 61.50 93 GLN A C 1
ATOM 758 O O . GLN A 1 93 ? -2.711 -8.205 -13.692 1.00 61.50 93 GLN A O 1
ATOM 763 N N . ARG A 1 94 ? -2.783 -8.494 -11.458 1.0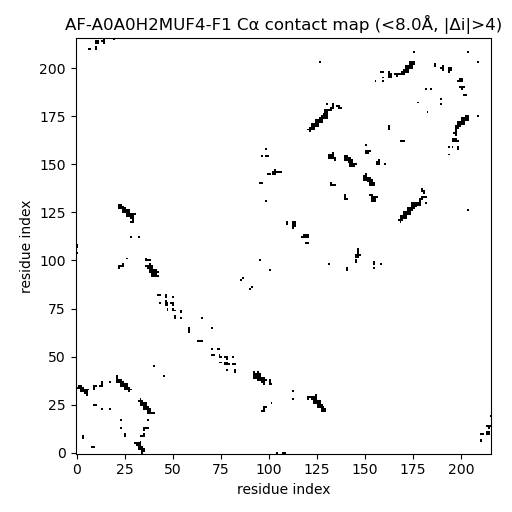0 65.31 94 ARG A N 1
ATOM 764 C CA . ARG A 1 94 ? -3.091 -7.113 -11.121 1.00 65.31 94 ARG A CA 1
ATOM 765 C C . ARG A 1 94 ? -1.763 -6.464 -10.762 1.00 65.31 94 ARG A C 1
ATOM 767 O O . ARG A 1 94 ? -1.128 -6.863 -9.801 1.00 65.31 94 ARG A O 1
ATOM 774 N N . ASP A 1 95 ? -1.333 -5.481 -11.537 1.00 80.12 95 ASP A N 1
ATOM 775 C CA . ASP A 1 95 ? -0.311 -4.542 -11.080 1.00 80.12 95 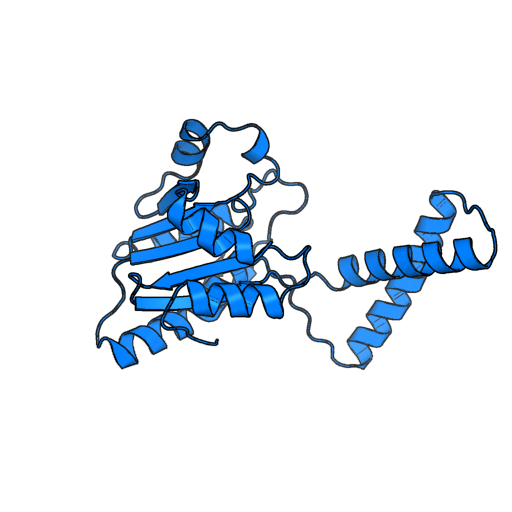ASP A CA 1
ATOM 776 C C . ASP A 1 95 ? -0.848 -3.871 -9.808 1.00 80.12 95 ASP A C 1
ATOM 778 O O . ASP A 1 95 ? -1.846 -3.150 -9.889 1.00 80.12 95 ASP A O 1
ATOM 782 N N . ARG A 1 96 ? -0.291 -4.185 -8.633 1.00 87.75 96 ARG A N 1
ATOM 783 C CA . ARG A 1 96 ? -0.752 -3.639 -7.347 1.00 87.75 96 ARG A CA 1
ATOM 784 C C . ARG A 1 96 ? 0.416 -3.346 -6.433 1.00 87.75 96 ARG A C 1
ATOM 786 O O . ARG A 1 96 ? 1.204 -4.234 -6.110 1.00 87.75 96 ARG A O 1
ATOM 793 N N . HIS A 1 97 ? 0.477 -2.123 -5.927 1.00 92.56 97 HIS A N 1
ATOM 794 C CA . HIS A 1 97 ? 1.342 -1.829 -4.786 1.00 92.56 97 HIS A CA 1
ATOM 795 C C . HIS A 1 97 ? 0.757 -2.465 -3.518 1.00 92.56 97 HIS A C 1
ATOM 797 O O . HIS A 1 97 ? -0.447 -2.716 -3.449 1.00 92.56 97 HIS A O 1
ATOM 803 N N . ALA A 1 98 ? 1.583 -2.738 -2.507 1.00 93.44 98 ALA A N 1
ATOM 804 C CA . ALA A 1 98 ? 1.121 -3.418 -1.294 1.00 93.44 98 ALA A CA 1
ATOM 805 C C . ALA A 1 98 ? 0.001 -2.631 -0.577 1.00 93.44 98 ALA A C 1
ATOM 807 O O . ALA A 1 98 ? -0.949 -3.220 -0.063 1.00 93.44 98 ALA A O 1
ATOM 808 N N . GLU A 1 99 ? 0.066 -1.300 -0.622 1.00 95.75 99 GLU A N 1
ATOM 809 C CA . GLU A 1 99 ? -0.958 -0.388 -0.109 1.00 95.75 99 GLU A CA 1
ATOM 810 C C . GLU A 1 99 ? -2.256 -0.463 -0.921 1.00 95.75 99 GLU A C 1
ATOM 812 O O . GLU A 1 99 ? -3.340 -0.335 -0.361 1.00 95.75 99 GLU A O 1
ATOM 817 N N . GLU A 1 100 ? -2.183 -0.707 -2.232 1.00 95.75 100 GLU A N 1
ATOM 818 C CA . GLU A 1 100 ? -3.388 -0.907 -3.040 1.00 95.75 100 GLU A CA 1
ATOM 819 C C . GLU A 1 100 ? -4.085 -2.217 -2.688 1.00 95.75 100 GLU A C 1
ATOM 821 O O . GLU A 1 100 ? -5.309 -2.239 -2.613 1.00 95.75 100 GLU A O 1
ATOM 826 N N . VAL A 1 101 ? -3.321 -3.283 -2.416 1.00 94.06 101 VAL A N 1
ATOM 827 C CA . VAL A 1 101 ? -3.893 -4.558 -1.958 1.00 94.06 101 VAL A CA 1
ATOM 828 C C . VAL A 1 101 ? -4.597 -4.372 -0.608 1.00 94.06 101 VAL A C 1
ATOM 830 O O . VAL A 1 101 ? -5.688 -4.903 -0.417 1.00 94.06 101 VAL A O 1
ATOM 833 N N . PHE A 1 102 ? -4.031 -3.573 0.307 1.00 95.81 102 PHE A N 1
ATOM 834 C CA . PHE A 1 102 ? -4.711 -3.203 1.556 1.00 95.81 102 PHE A CA 1
ATOM 835 C C . PHE A 1 102 ? -6.067 -2.536 1.288 1.00 95.81 102 PHE A C 1
ATOM 837 O O . PHE A 1 102 ? -7.082 -2.969 1.829 1.00 95.81 102 PHE A O 1
ATOM 844 N N . LEU A 1 103 ? -6.084 -1.496 0.448 1.00 96.56 103 LEU A N 1
ATOM 845 C CA . LEU A 1 103 ? -7.296 -0.730 0.148 1.00 96.56 103 LEU A CA 1
ATOM 846 C C . LEU A 1 103 ? -8.351 -1.581 -0.570 1.00 96.56 103 LEU A C 1
ATOM 848 O O . LEU A 1 103 ? -9.532 -1.485 -0.258 1.00 96.56 103 LEU A O 1
ATOM 852 N N . GLU A 1 104 ? -7.925 -2.447 -1.491 1.00 94.75 104 GLU A N 1
ATOM 853 C CA . GLU A 1 104 ? -8.797 -3.357 -2.238 1.00 94.75 104 GLU A CA 1
ATOM 854 C C . GLU A 1 104 ? -9.506 -4.373 -1.329 1.00 94.75 104 GLU A C 1
ATOM 856 O O . GLU A 1 104 ? -10.657 -4.722 -1.582 1.00 94.75 104 GLU A O 1
ATOM 861 N N . HIS A 1 105 ? -8.850 -4.802 -0.247 1.00 94.44 105 HIS A N 1
ATOM 862 C CA . HIS A 1 105 ? -9.384 -5.771 0.715 1.00 94.44 105 HIS A CA 1
ATOM 863 C C . HIS A 1 105 ? -9.884 -5.142 2.025 1.00 94.44 105 HIS A C 1
ATOM 865 O O . HIS A 1 105 ? -10.180 -5.861 2.982 1.00 94.44 105 HIS A O 1
ATOM 871 N N . TRP A 1 106 ? -10.007 -3.816 2.095 1.00 95.25 106 TRP A N 1
ATOM 872 C CA . TRP A 1 106 ? -10.368 -3.117 3.329 1.00 95.25 106 TRP A CA 1
ATOM 873 C C . TRP A 1 106 ? -11.732 -3.537 3.895 1.00 95.25 106 TRP A C 1
ATOM 875 O O . TRP A 1 106 ? -11.850 -3.797 5.095 1.00 95.25 106 TRP A O 1
ATOM 885 N N . ASP A 1 107 ? -12.743 -3.677 3.035 1.00 94.31 107 ASP A N 1
ATOM 886 C CA . ASP A 1 107 ? -14.087 -4.104 3.445 1.00 94.31 107 ASP A CA 1
ATOM 887 C C . ASP A 1 107 ? -14.058 -5.512 4.071 1.00 94.31 107 ASP A C 1
ATOM 889 O O . ASP A 1 107 ? -14.731 -5.781 5.071 1.00 94.31 107 ASP A O 1
ATOM 893 N N . GLU A 1 108 ? -13.202 -6.396 3.546 1.00 95.00 108 GLU A N 1
ATOM 894 C CA . GLU A 1 108 ? -12.976 -7.732 4.097 1.00 95.00 108 GLU A CA 1
ATOM 895 C C . GLU A 1 108 ? -12.296 -7.667 5.478 1.00 95.00 108 GLU A C 1
ATOM 897 O O . GLU A 1 108 ? -12.742 -8.331 6.419 1.00 95.00 108 GLU A O 1
ATOM 902 N N . CYS A 1 109 ? -11.259 -6.832 5.636 1.00 94.75 109 CYS A N 1
ATOM 903 C CA . CYS A 1 109 ? -10.585 -6.601 6.921 1.00 94.75 109 CYS A CA 1
ATOM 904 C C . CYS A 1 109 ? -11.555 -6.132 8.002 1.00 94.75 109 CYS A C 1
ATOM 906 O O . CYS A 1 109 ? -11.572 -6.687 9.103 1.00 94.75 109 CYS A O 1
ATOM 908 N N . ILE A 1 110 ? -12.364 -5.109 7.698 1.00 94.94 110 ILE A N 1
ATOM 909 C CA . ILE A 1 110 ? -13.330 -4.575 8.660 1.00 94.94 110 ILE A CA 1
ATOM 910 C C . ILE A 1 110 ? -14.362 -5.641 9.010 1.00 94.94 110 ILE A C 1
ATOM 912 O O . ILE A 1 110 ? -14.663 -5.822 10.190 1.00 94.94 110 ILE A O 1
ATOM 916 N N . SER A 1 111 ? -14.909 -6.340 8.013 1.00 95.00 111 SER A N 1
ATOM 917 C CA . SER A 1 111 ? -15.919 -7.376 8.240 1.00 95.00 111 SER A CA 1
ATOM 918 C C . SER A 1 111 ? -15.399 -8.455 9.196 1.00 95.00 111 SER A C 1
ATOM 920 O O . SER A 1 111 ? -16.042 -8.770 10.203 1.00 95.00 111 SER A O 1
ATOM 922 N N . ASN A 1 112 ? -14.173 -8.937 8.966 1.00 95.25 112 ASN A N 1
ATOM 923 C CA . ASN A 1 112 ? -13.506 -9.902 9.841 1.00 95.25 112 ASN A CA 1
ATOM 924 C C . ASN A 1 112 ? -13.267 -9.353 11.256 1.00 95.25 112 ASN A C 1
ATOM 926 O O . ASN A 1 112 ? -13.468 -10.068 12.245 1.00 95.25 112 ASN A O 1
ATOM 930 N N . PHE A 1 113 ? -12.881 -8.081 11.377 1.00 96.12 113 PHE A N 1
ATOM 931 C CA . PHE A 1 113 ? -12.688 -7.428 12.670 1.00 96.12 113 PHE A CA 1
ATOM 932 C C . PHE A 1 113 ? -14.002 -7.297 13.446 1.00 96.12 113 PHE A C 1
ATOM 934 O O . PHE A 1 113 ? -14.080 -7.721 14.599 1.00 96.12 113 PHE A O 1
ATOM 941 N N . ILE A 1 114 ? -15.063 -6.785 12.813 1.00 96.56 114 ILE A N 1
ATOM 942 C CA . ILE A 1 114 ? -16.392 -6.628 13.421 1.00 96.56 114 ILE A CA 1
ATOM 943 C C . ILE A 1 114 ? -16.955 -7.985 13.836 1.00 96.56 114 ILE A C 1
ATOM 945 O O . ILE A 1 114 ? -17.513 -8.107 14.926 1.00 96.56 114 ILE A O 1
ATOM 949 N N . LYS A 1 115 ? -16.785 -9.028 13.016 1.00 96.06 115 LYS A N 1
ATOM 950 C CA . LYS A 1 115 ? -17.278 -10.374 13.337 1.00 96.06 115 LYS A CA 1
ATOM 951 C C . LYS A 1 115 ? -16.758 -10.867 14.690 1.00 96.06 115 LYS A C 1
ATOM 953 O O . LYS A 1 115 ? -17.525 -11.476 15.441 1.00 96.06 115 LYS A O 1
ATOM 958 N N . ILE A 1 116 ? -15.497 -10.569 15.006 1.00 94.06 116 ILE A N 1
ATOM 959 C CA . ILE A 1 116 ? -14.816 -11.007 16.231 1.00 94.06 116 ILE A CA 1
ATOM 960 C C . ILE A 1 116 ? -14.994 -10.002 17.376 1.00 94.06 116 ILE A C 1
ATOM 962 O O . ILE A 1 116 ? -15.303 -10.397 18.495 1.00 94.06 116 ILE A O 1
ATOM 966 N N . ARG A 1 117 ? -14.816 -8.704 17.113 1.00 95.12 117 ARG A N 1
ATOM 967 C CA . ARG A 1 117 ? -14.757 -7.647 18.141 1.00 95.12 117 ARG A CA 1
ATOM 968 C C . ARG A 1 117 ? -16.085 -6.927 18.364 1.00 95.12 117 ARG A C 1
ATOM 970 O O . ARG A 1 117 ? -16.184 -6.138 19.294 1.00 95.12 117 ARG A O 1
ATOM 977 N N . LYS A 1 118 ? -17.087 -7.182 17.518 1.00 96.44 118 LYS A N 1
ATOM 978 C CA . LYS A 1 118 ? -18.444 -6.600 17.558 1.00 96.44 118 LYS A CA 1
ATOM 979 C C . LYS A 1 118 ? -18.491 -5.069 17.464 1.00 96.44 118 LYS A C 1
ATOM 981 O O . LYS A 1 118 ? -19.506 -4.459 17.771 1.00 96.44 118 LYS A O 1
ATOM 986 N N . ARG A 1 119 ? -17.408 -4.446 16.994 1.00 95.44 119 ARG A N 1
ATOM 987 C CA . ARG A 1 119 ? -17.290 -3.004 16.735 1.00 95.44 119 ARG A CA 1
ATOM 988 C C . ARG A 1 119 ? -16.306 -2.740 15.600 1.00 95.44 119 ARG A C 1
ATOM 990 O O . ARG A 1 119 ? -15.524 -3.621 15.250 1.00 95.44 119 ARG A O 1
ATOM 997 N N . LYS A 1 120 ? -16.316 -1.521 15.058 1.00 95.25 120 LYS A N 1
ATOM 998 C CA . LYS A 1 120 ? -15.308 -1.053 14.092 1.00 95.25 120 LYS A CA 1
ATOM 999 C C . LYS A 1 120 ? -13.945 -0.829 14.778 1.00 95.25 120 LYS A C 1
ATOM 1001 O O . LYS A 1 120 ? -13.917 -0.546 15.984 1.00 95.25 120 LYS A O 1
ATOM 1006 N N . PRO A 1 121 ? -12.825 -0.959 14.044 1.00 96.38 121 PRO A N 1
ATOM 1007 C CA . PRO A 1 121 ? -11.516 -0.576 14.557 1.00 96.38 121 PRO A CA 1
ATOM 1008 C C . PRO A 1 121 ? -11.426 0.949 14.699 1.00 96.38 121 PRO A C 1
ATOM 1010 O O . PRO A 1 121 ? -12.011 1.697 13.920 1.00 96.38 121 PRO A O 1
ATOM 1013 N N . THR A 1 122 ? -10.676 1.401 15.696 1.00 96.69 122 THR A N 1
ATOM 1014 C CA . THR A 1 122 ? -10.378 2.815 15.979 1.00 96.69 122 THR A CA 1
ATOM 1015 C C . THR A 1 122 ? -8.987 3.217 15.494 1.00 96.69 122 THR A C 1
ATOM 1017 O O . THR A 1 122 ? -8.680 4.403 15.371 1.00 96.69 122 THR A O 1
ATOM 1020 N N . SER A 1 123 ? -8.128 2.238 15.194 1.00 97.06 123 SER A N 1
ATOM 1021 C CA . SER A 1 123 ? -6.821 2.487 14.601 1.00 97.06 123 SER A CA 1
ATOM 1022 C C . SER A 1 123 ? -6.358 1.354 13.695 1.00 97.06 123 SER A C 1
ATOM 1024 O O . SER A 1 123 ? -6.726 0.192 13.892 1.00 97.06 123 SER A O 1
ATOM 1026 N N . VAL A 1 124 ? -5.563 1.733 12.698 1.00 97.88 124 VAL A N 1
ATOM 1027 C CA . VAL A 1 124 ? -4.927 0.844 11.731 1.00 97.88 124 VAL A CA 1
ATOM 1028 C C . VAL A 1 124 ? -3.462 1.233 11.624 1.00 97.88 124 VAL A C 1
ATOM 1030 O O . VAL A 1 124 ? -3.152 2.398 11.376 1.00 97.88 124 VAL A O 1
ATOM 1033 N N . ASP A 1 125 ? -2.584 0.250 11.769 1.00 97.50 125 ASP A N 1
ATOM 1034 C CA . ASP A 1 125 ? -1.146 0.400 11.582 1.00 97.50 125 ASP A CA 1
ATOM 1035 C C . ASP A 1 125 ? -0.724 -0.335 10.310 1.00 97.50 125 ASP A C 1
ATOM 1037 O O . ASP A 1 125 ? -1.026 -1.517 10.146 1.00 97.50 125 ASP A O 1
ATOM 1041 N N . LEU A 1 126 ? -0.034 0.351 9.404 1.00 97.50 126 LEU A N 1
ATOM 1042 C CA . LEU A 1 126 ? 0.554 -0.234 8.205 1.00 97.50 126 LEU A CA 1
ATOM 1043 C C . LEU A 1 126 ? 2.070 -0.262 8.357 1.00 97.50 126 LEU A C 1
ATOM 1045 O O . LEU A 1 126 ? 2.714 0.781 8.349 1.00 97.50 126 LEU A O 1
ATOM 1049 N N . PHE A 1 127 ? 2.645 -1.453 8.451 1.00 96.88 127 PHE A N 1
ATOM 1050 C CA . PHE A 1 127 ? 4.086 -1.664 8.484 1.00 96.88 127 PHE A CA 1
ATOM 1051 C C . PHE A 1 127 ? 4.574 -1.966 7.068 1.00 96.88 127 PHE A C 1
ATOM 1053 O O . PHE A 1 127 ? 4.265 -3.020 6.517 1.00 96.88 127 PHE A O 1
ATOM 1060 N N . LEU A 1 128 ? 5.302 -1.037 6.457 1.00 95.25 128 LEU A N 1
ATOM 1061 C CA . LEU A 1 128 ? 5.754 -1.101 5.072 1.00 95.25 128 LEU A CA 1
ATOM 1062 C C . LEU A 1 128 ? 7.265 -1.306 4.970 1.00 95.25 128 LEU A C 1
ATOM 1064 O O . LEU A 1 128 ? 8.059 -0.637 5.628 1.00 95.25 128 LEU A O 1
ATOM 1068 N N . SER A 1 129 ? 7.680 -2.154 4.032 1.00 94.56 129 SER A N 1
ATOM 1069 C CA . SER A 1 129 ? 9.099 -2.251 3.659 1.00 94.56 129 SER A CA 1
ATOM 1070 C C . SER A 1 129 ? 9.681 -0.927 3.144 1.00 94.56 129 SER A C 1
ATOM 1072 O O . SER A 1 129 ? 10.868 -0.660 3.320 1.00 94.56 129 SER A O 1
ATOM 1074 N N . HIS A 1 130 ? 8.851 -0.100 2.511 1.00 94.00 130 HIS A N 1
ATOM 1075 C CA . HIS A 1 130 ? 9.248 1.145 1.867 1.00 94.00 130 HIS A CA 1
ATOM 1076 C C . HIS A 1 130 ? 8.196 2.231 2.100 1.00 94.00 130 HIS A C 1
ATOM 1078 O O . HIS A 1 130 ? 7.020 1.917 2.273 1.00 94.00 130 HIS A O 1
ATOM 1084 N N . THR A 1 131 ? 8.593 3.505 2.089 1.00 94.62 131 THR A N 1
ATOM 1085 C CA . THR A 1 131 ? 7.624 4.609 2.114 1.00 94.62 131 THR A CA 1
ATOM 1086 C C . THR A 1 131 ? 6.689 4.543 0.900 1.00 94.62 131 THR A C 1
ATOM 1088 O O . THR A 1 131 ? 7.129 4.128 -0.177 1.00 94.62 131 THR A O 1
ATOM 1091 N N . PRO A 1 132 ? 5.428 4.991 1.035 1.00 95.06 132 PRO A N 1
ATOM 1092 C CA . PRO A 1 132 ? 4.503 5.040 -0.088 1.00 95.06 132 PRO A CA 1
ATOM 1093 C C . PRO A 1 132 ? 5.045 5.860 -1.264 1.00 95.06 132 PRO A C 1
ATOM 1095 O O . PRO A 1 132 ? 5.712 6.882 -1.078 1.00 95.06 132 PRO A O 1
ATOM 1098 N N . CYS A 1 133 ? 4.739 5.419 -2.486 1.00 93.88 133 CYS A N 1
ATOM 1099 C CA . CYS A 1 133 ? 5.103 6.183 -3.680 1.00 93.88 133 CYS A CA 1
ATOM 1100 C C . CYS A 1 133 ? 4.336 7.514 -3.757 1.00 93.88 133 CYS A C 1
ATOM 1102 O O . CYS A 1 133 ? 3.158 7.596 -3.382 1.00 93.88 133 CYS A O 1
ATOM 1104 N N . THR A 1 134 ? 4.998 8.537 -4.290 1.00 93.19 134 THR A N 1
ATOM 1105 C CA . THR A 1 134 ? 4.475 9.885 -4.534 1.00 93.19 134 THR A CA 1
ATOM 1106 C C . THR A 1 134 ? 4.231 10.111 -6.027 1.00 93.19 134 THR A C 1
ATOM 1108 O O . THR A 1 134 ? 4.672 9.325 -6.857 1.00 93.19 134 THR A O 1
ATOM 1111 N N . LEU A 1 135 ? 3.541 11.196 -6.393 1.00 92.12 135 LEU A N 1
ATOM 1112 C CA . LEU A 1 135 ? 3.330 11.562 -7.802 1.00 92.12 135 LEU A CA 1
ATOM 1113 C C . LEU A 1 135 ? 4.627 11.893 -8.558 1.00 92.12 135 LEU A C 1
ATOM 1115 O O . LEU A 1 135 ? 4.622 11.848 -9.783 1.00 92.12 135 LEU A O 1
ATOM 1119 N N . ASN A 1 136 ? 5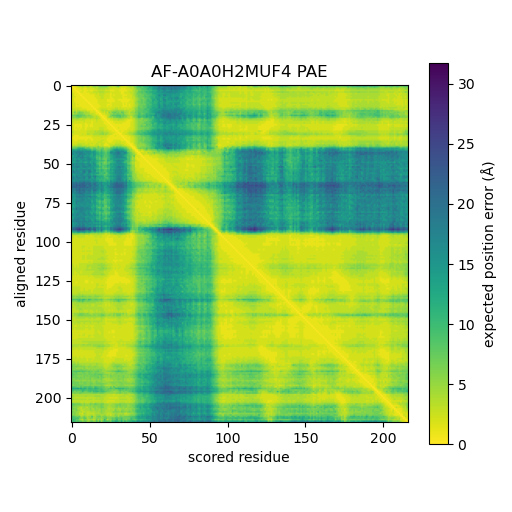.708 12.214 -7.843 1.00 89.81 136 ASN A N 1
ATOM 1120 C CA . ASN A 1 136 ? 6.989 12.600 -8.433 1.00 89.81 136 ASN A CA 1
ATOM 1121 C C . ASN A 1 136 ? 7.912 11.397 -8.689 1.00 89.81 136 ASN A C 1
ATOM 1123 O O . ASN A 1 136 ? 9.019 11.575 -9.191 1.00 89.81 136 ASN A O 1
ATOM 1127 N N . ASP A 1 137 ? 7.495 10.185 -8.318 1.00 88.56 137 ASP A N 1
ATOM 1128 C CA . ASP A 1 137 ? 8.263 8.974 -8.595 1.00 88.56 137 ASP A CA 1
ATOM 1129 C C . ASP A 1 137 ? 8.174 8.583 -10.077 1.00 88.56 137 ASP A C 1
ATOM 1131 O O . ASP A 1 137 ? 7.203 8.891 -10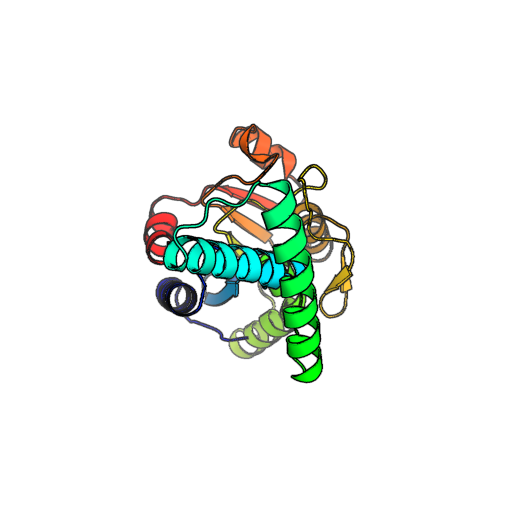.760 1.00 88.56 137 ASP A O 1
ATOM 1135 N N . ASN A 1 138 ? 9.159 7.827 -10.573 1.00 81.38 138 ASN A N 1
ATOM 1136 C CA . ASN A 1 138 ? 9.226 7.405 -11.983 1.00 81.38 138 ASN A CA 1
ATOM 1137 C C . ASN A 1 138 ? 8.010 6.583 -12.451 1.00 81.38 138 ASN A C 1
ATOM 1139 O O . ASN A 1 138 ? 7.735 6.483 -13.646 1.00 81.38 138 ASN A O 1
ATOM 1143 N N . SER A 1 139 ? 7.325 5.905 -11.531 1.00 83.19 139 SER A N 1
ATOM 1144 C CA . SER A 1 139 ? 6.176 5.041 -11.822 1.00 83.19 139 SER A CA 1
ATOM 1145 C C . SER A 1 139 ? 5.251 4.991 -10.603 1.00 83.19 139 SER A C 1
ATOM 1147 O O . SER A 1 139 ? 5.283 4.023 -9.840 1.00 83.19 139 SER A O 1
ATOM 1149 N N . PRO A 1 140 ? 4.461 6.051 -10.359 1.00 89.38 140 PRO A N 1
ATOM 1150 C CA . PRO A 1 140 ? 3.526 6.069 -9.249 1.00 89.38 140 PRO A CA 1
ATOM 1151 C C . PRO A 1 140 ? 2.389 5.084 -9.508 1.00 89.38 140 PRO A C 1
ATOM 1153 O O . PRO A 1 140 ? 1.952 4.905 -10.646 1.00 89.38 140 PRO A O 1
ATOM 1156 N N . SER A 1 141 ? 1.841 4.500 -8.441 1.00 91.56 141 SER A N 1
ATOM 1157 C CA . SER A 1 141 ? 0.634 3.678 -8.567 1.00 91.56 141 SER A CA 1
ATOM 1158 C C . SER A 1 141 ? -0.495 4.536 -9.177 1.00 91.56 141 SER A C 1
ATOM 1160 O O . SER A 1 141 ? -0.768 5.634 -8.679 1.00 91.56 141 SER A O 1
ATOM 1162 N N . PRO A 1 142 ? -1.152 4.108 -10.266 1.00 92.19 142 PRO A N 1
ATOM 1163 C CA . PRO A 1 142 ? -2.044 4.982 -11.026 1.00 92.19 142 PRO A CA 1
ATOM 1164 C C . PRO A 1 142 ? -3.389 5.177 -10.317 1.00 92.19 142 PRO A C 1
ATOM 1166 O O . PRO A 1 142 ? -3.718 4.477 -9.359 1.00 92.19 142 PRO A O 1
ATOM 1169 N N . GLY A 1 143 ? -4.183 6.148 -10.769 1.00 94.12 143 GLY A N 1
ATOM 1170 C CA . GLY A 1 143 ? -5.561 6.301 -10.298 1.00 94.12 143 GLY A CA 1
ATOM 1171 C C . GLY A 1 143 ? -6.423 5.133 -10.778 1.00 94.12 143 GLY A C 1
ATOM 1172 O O . GLY A 1 143 ? -6.351 4.765 -11.949 1.00 94.12 143 GLY A O 1
ATOM 1173 N N . ARG A 1 144 ? -7.195 4.515 -9.880 1.00 94.12 144 ARG A N 1
ATOM 1174 C CA . ARG A 1 144 ? -8.028 3.340 -10.189 1.00 94.12 144 ARG A CA 1
ATOM 1175 C C . ARG A 1 144 ? -9.051 3.056 -9.092 1.00 94.12 144 ARG A C 1
ATOM 1177 O O . ARG A 1 144 ? -8.926 3.537 -7.965 1.00 94.12 144 ARG A O 1
ATOM 1184 N N . ALA A 1 145 ? -10.041 2.233 -9.426 1.00 93.19 145 ALA A N 1
ATOM 1185 C CA . ALA A 1 145 ? -10.930 1.628 -8.444 1.00 93.19 145 ALA A CA 1
ATOM 1186 C C . ALA A 1 145 ? -10.212 0.503 -7.681 1.00 93.19 145 ALA A C 1
ATOM 1188 O O . ALA A 1 145 ? -9.568 -0.352 -8.292 1.00 93.19 145 ALA A O 1
ATOM 1189 N N . LEU A 1 146 ? -10.327 0.522 -6.354 1.00 92.62 146 LEU A N 1
ATOM 1190 C CA . LEU A 1 146 ? -9.849 -0.508 -5.434 1.00 92.62 146 LEU A CA 1
ATOM 1191 C C . LEU A 1 146 ? -11.012 -0.857 -4.504 1.00 92.62 146 LEU A C 1
ATOM 1193 O O . LEU A 1 146 ? -11.521 0.012 -3.792 1.00 92.62 146 LEU A O 1
ATOM 1197 N N . GLY A 1 147 ? -11.469 -2.108 -4.559 1.00 87.31 147 GLY A N 1
ATOM 1198 C CA . GLY A 1 147 ? -12.712 -2.508 -3.903 1.00 87.31 147 GLY A CA 1
ATOM 1199 C C . GLY A 1 147 ? -13.901 -1.691 -4.422 1.00 87.31 147 GLY A C 1
ATOM 1200 O O . GLY A 1 147 ? -14.106 -1.571 -5.629 1.00 87.31 147 GLY A O 1
ATOM 1201 N N . SER A 1 148 ? -14.666 -1.106 -3.504 1.00 85.19 148 SER A N 1
ATOM 1202 C CA . SER A 1 148 ? -15.869 -0.313 -3.788 1.00 85.19 148 SER A CA 1
ATOM 1203 C C . SER A 1 148 ? -15.598 1.172 -4.088 1.00 85.19 148 SER A C 1
ATOM 1205 O O . SER A 1 148 ? -16.536 1.942 -4.295 1.00 85.19 148 SER A O 1
ATOM 1207 N N . GLN A 1 149 ? -14.331 1.605 -4.123 1.00 92.06 149 GLN A N 1
ATOM 1208 C CA . GLN A 1 149 ? -13.979 3.023 -4.161 1.00 92.06 149 GLN A CA 1
ATOM 1209 C C . GLN A 1 149 ? -12.929 3.372 -5.227 1.00 92.06 149 GLN A C 1
ATOM 1211 O O . GLN A 1 149 ? -11.938 2.672 -5.416 1.00 92.06 149 GLN A O 1
ATOM 1216 N N . PHE A 1 150 ? -13.094 4.534 -5.871 1.00 95.69 150 PHE A N 1
ATOM 1217 C CA . PHE A 1 150 ? -12.055 5.144 -6.701 1.00 95.69 150 PHE A CA 1
ATOM 1218 C C . PHE A 1 150 ? -11.018 5.913 -5.869 1.00 95.69 150 PHE A C 1
ATOM 1220 O O . PHE A 1 150 ? -11.373 6.729 -5.007 1.00 95.69 150 PHE A O 1
ATOM 1227 N N . TYR A 1 151 ? -9.743 5.683 -6.184 1.00 96.94 151 TYR A N 1
ATOM 1228 C CA . TYR A 1 151 ? -8.595 6.329 -5.562 1.00 96.94 151 TYR A CA 1
ATOM 1229 C C . TYR A 1 151 ? -7.699 7.041 -6.594 1.00 96.94 151 TYR A C 1
ATOM 1231 O O . TYR A 1 151 ? -7.512 6.525 -7.700 1.00 96.94 151 TYR A O 1
ATOM 1239 N N . PRO A 1 152 ? -7.102 8.201 -6.251 1.00 96.94 152 PRO A N 1
ATOM 1240 C CA . PRO A 1 152 ? -6.219 8.957 -7.137 1.00 96.94 152 PRO A CA 1
ATOM 1241 C C . PRO A 1 152 ? -4.860 8.267 -7.324 1.00 96.94 152 PRO A C 1
ATOM 1243 O O . PRO A 1 152 ? -4.524 7.293 -6.647 1.00 96.94 152 PRO A O 1
ATOM 1246 N N . ALA A 1 153 ? -4.043 8.789 -8.239 1.00 94.69 153 ALA A N 1
ATOM 1247 C CA . ALA A 1 153 ? -2.669 8.329 -8.426 1.00 94.69 153 ALA A CA 1
ATOM 1248 C C . ALA A 1 153 ? -1.780 8.618 -7.196 1.00 94.69 153 ALA A C 1
ATOM 1250 O O . ALA A 1 153 ? -2.019 9.578 -6.459 1.00 94.69 153 ALA A O 1
ATOM 1251 N N . SER A 1 154 ? -0.726 7.810 -7.033 1.00 95.00 154 SER A N 1
ATOM 1252 C CA . SER A 1 154 ? 0.213 7.674 -5.904 1.00 95.00 154 SER A CA 1
ATOM 1253 C C . SER A 1 154 ? -0.371 7.041 -4.638 1.00 95.00 154 SER A C 1
ATOM 1255 O O . SER A 1 154 ? -1.435 7.448 -4.174 1.00 95.00 154 SER A O 1
ATOM 1257 N N . CYS A 1 155 ? 0.354 6.092 -4.033 1.00 95.88 155 CYS A N 1
ATOM 1258 C CA . CYS A 1 155 ? -0.038 5.462 -2.765 1.00 95.88 155 CYS A CA 1
ATOM 1259 C C . CYS A 1 155 ? -0.235 6.503 -1.658 1.00 95.88 155 CYS A C 1
ATOM 1261 O O . CYS A 1 155 ? -1.190 6.402 -0.891 1.00 95.88 155 CYS A O 1
ATOM 1263 N N . THR A 1 156 ? 0.597 7.549 -1.626 1.00 95.50 156 THR A N 1
ATOM 1264 C CA . THR A 1 156 ? 0.450 8.673 -0.695 1.00 95.50 156 THR A CA 1
ATOM 1265 C C . THR A 1 156 ? -0.942 9.294 -0.757 1.00 95.50 156 THR A C 1
ATOM 1267 O O . THR A 1 156 ? -1.614 9.408 0.269 1.00 95.50 156 THR A O 1
ATOM 1270 N N . ASN A 1 157 ? -1.422 9.663 -1.947 1.00 95.75 157 ASN A N 1
ATOM 1271 C CA . ASN A 1 157 ? -2.746 10.272 -2.070 1.00 95.75 157 ASN A CA 1
ATOM 1272 C C . ASN A 1 157 ? -3.871 9.273 -1.789 1.00 95.75 157 ASN A C 1
ATOM 1274 O O . ASN A 1 157 ? -4.895 9.667 -1.228 1.00 95.75 157 ASN A O 1
ATOM 1278 N N . LYS A 1 158 ? -3.683 7.986 -2.116 1.00 97.31 158 LYS A N 1
ATOM 1279 C CA . LYS A 1 158 ? -4.666 6.951 -1.771 1.00 97.31 158 LYS A CA 1
ATOM 1280 C C . LYS A 1 158 ? -4.841 6.819 -0.258 1.00 97.31 158 LYS A C 1
ATOM 1282 O O . LYS A 1 158 ? -5.971 6.818 0.229 1.00 97.31 158 LYS A O 1
ATOM 1287 N N . LEU A 1 159 ? -3.735 6.776 0.488 1.00 96.44 159 LEU A N 1
ATOM 1288 C CA . LEU A 1 159 ? -3.747 6.694 1.951 1.00 96.44 159 LEU A CA 1
ATOM 1289 C C . LEU A 1 159 ? -4.299 7.969 2.599 1.00 96.44 159 LEU A C 1
ATOM 1291 O O . LEU A 1 159 ? -5.077 7.876 3.546 1.00 96.44 159 LEU A O 1
ATOM 1295 N N . ARG A 1 160 ? -3.983 9.156 2.061 1.00 95.69 160 ARG A N 1
ATOM 1296 C CA . ARG A 1 160 ? -4.605 10.415 2.512 1.00 95.69 160 ARG A CA 1
ATOM 1297 C C . ARG A 1 160 ? -6.120 10.388 2.325 1.00 95.69 160 ARG A C 1
ATOM 1299 O O . ARG A 1 160 ? -6.851 10.672 3.267 1.00 95.69 160 ARG A O 1
ATOM 1306 N N . GLN A 1 161 ? -6.602 9.991 1.145 1.00 95.94 161 GLN A N 1
ATOM 1307 C CA . GLN A 1 161 ? -8.040 9.889 0.887 1.00 95.94 161 GLN A CA 1
ATOM 1308 C C . GLN A 1 161 ? -8.705 8.850 1.799 1.00 95.94 161 GLN A C 1
ATOM 1310 O O . GLN A 1 161 ? -9.810 9.083 2.286 1.00 95.94 161 GLN A O 1
ATOM 1315 N N . PHE A 1 162 ? -8.041 7.716 2.048 1.00 95.81 162 PHE A N 1
ATOM 1316 C CA . PHE A 1 162 ? -8.515 6.717 3.001 1.00 95.81 162 PHE A CA 1
ATOM 1317 C C . PHE A 1 162 ? -8.681 7.314 4.404 1.00 95.81 162 PHE A C 1
ATOM 1319 O O . PHE A 1 162 ? -9.755 7.169 4.987 1.00 95.81 162 PHE A O 1
ATOM 1326 N N . ALA A 1 163 ? -7.667 8.016 4.917 1.00 94.88 163 ALA A N 1
ATOM 1327 C CA . ALA A 1 163 ? -7.722 8.654 6.231 1.00 94.88 163 ALA A CA 1
ATOM 1328 C C . ALA A 1 163 ? -8.838 9.709 6.304 1.00 94.88 163 ALA A C 1
ATOM 1330 O O . ALA A 1 163 ? -9.645 9.692 7.230 1.00 94.88 163 ALA A O 1
ATOM 1331 N N . SER A 1 164 ? -8.966 10.565 5.284 1.00 93.44 164 SER A N 1
ATOM 1332 C CA . SER A 1 164 ? -10.017 11.590 5.237 1.00 93.44 164 SER A CA 1
ATOM 1333 C C . SER A 1 164 ? -11.432 11.008 5.191 1.00 93.44 164 SER A C 1
ATOM 1335 O O . SER A 1 164 ? -12.344 11.589 5.770 1.00 93.44 164 SER A O 1
ATOM 1337 N N . LYS A 1 165 ? -11.636 9.862 4.528 1.00 93.06 165 LYS A N 1
ATOM 1338 C CA . LYS A 1 165 ? -12.944 9.185 4.489 1.00 93.06 165 LYS A CA 1
ATOM 1339 C C . LYS A 1 165 ? -13.258 8.362 5.732 1.00 93.06 165 LYS A C 1
ATOM 1341 O O . LYS A 1 165 ? -14.419 8.032 5.955 1.00 93.06 165 LYS A O 1
ATOM 1346 N N . ASN A 1 166 ? -12.252 8.045 6.539 1.00 93.06 166 ASN A N 1
ATOM 1347 C CA . ASN A 1 166 ? -12.402 7.281 7.771 1.00 93.06 166 ASN A CA 1
ATOM 1348 C C . ASN A 1 166 ? -11.925 8.113 8.975 1.00 93.06 166 ASN A C 1
ATOM 1350 O O . ASN A 1 166 ? -11.008 7.689 9.676 1.00 93.06 166 ASN A O 1
ATOM 1354 N N . PRO A 1 167 ? -12.542 9.277 9.264 1.00 92.31 167 PRO A N 1
ATOM 1355 C CA . PRO A 1 167 ? -12.037 10.214 10.274 1.00 92.31 167 PRO A CA 1
ATOM 1356 C C . PRO A 1 167 ? -12.043 9.647 11.702 1.00 92.31 167 PRO A C 1
ATOM 1358 O O . PRO A 1 167 ? -11.333 10.141 12.572 1.00 92.31 167 PRO A O 1
ATOM 1361 N N . THR A 1 168 ? -12.830 8.599 11.960 1.00 92.75 168 THR A N 1
ATOM 1362 C CA . THR A 1 168 ? -12.869 7.900 13.253 1.00 92.75 168 THR A CA 1
ATOM 1363 C C . THR A 1 168 ? -11.736 6.884 13.423 1.00 92.75 168 THR A C 1
ATOM 1365 O O . THR A 1 168 ? -11.612 6.288 14.491 1.00 92.75 168 THR A O 1
ATOM 1368 N N . ILE A 1 169 ? -10.945 6.638 12.374 1.00 95.12 169 ILE A N 1
ATOM 1369 C CA . ILE A 1 169 ? -9.848 5.673 12.360 1.00 95.12 169 ILE A CA 1
ATOM 1370 C C . ILE A 1 169 ? -8.531 6.437 12.303 1.00 95.12 169 ILE A C 1
ATOM 1372 O O . ILE A 1 169 ? -8.265 7.182 11.364 1.00 95.12 169 ILE A O 1
ATOM 1376 N N . LYS A 1 170 ? -7.664 6.206 13.288 1.00 95.75 170 LYS A N 1
ATOM 1377 C CA . LYS A 1 170 ? -6.281 6.690 13.243 1.00 95.75 170 LYS A CA 1
ATOM 1378 C C . LYS A 1 170 ? -5.455 5.756 12.360 1.00 95.75 170 LYS A C 1
ATOM 1380 O O . LYS A 1 170 ? -5.196 4.623 12.766 1.00 95.75 170 LYS A O 1
ATOM 1385 N N . LEU A 1 171 ? -5.050 6.221 11.182 1.00 97.00 171 LEU A N 1
ATOM 1386 C CA . LEU A 1 171 ? -4.132 5.513 10.295 1.00 97.00 171 LEU A CA 1
ATOM 1387 C C . LEU A 1 171 ? -2.688 5.905 10.625 1.00 97.00 171 LEU A C 1
ATOM 1389 O O . LEU A 1 171 ? -2.320 7.079 10.577 1.00 97.00 171 LEU A O 1
ATOM 1393 N N . ARG A 1 172 ? -1.854 4.916 10.938 1.00 95.88 172 ARG A N 1
ATOM 1394 C CA . ARG A 1 172 ? -0.417 5.097 11.156 1.00 95.88 172 ARG A CA 1
ATOM 1395 C C . ARG A 1 172 ? 0.348 4.239 10.164 1.00 95.88 172 ARG A C 1
ATOM 1397 O O . ARG A 1 172 ? 0.007 3.082 9.949 1.00 95.88 172 ARG A O 1
ATOM 1404 N N . VAL A 1 173 ? 1.364 4.809 9.538 1.00 95.75 173 VAL A N 1
ATOM 1405 C CA . VAL A 1 173 ? 2.221 4.121 8.575 1.00 95.75 173 VAL A CA 1
ATOM 1406 C C . VAL A 1 173 ? 3.636 4.127 9.116 1.00 95.75 173 VAL A C 1
ATOM 1408 O O . VAL A 1 173 ? 4.221 5.185 9.339 1.00 95.75 173 VAL A O 1
ATOM 1411 N N . TYR A 1 174 ? 4.187 2.939 9.289 1.00 95.31 174 TYR A N 1
ATOM 1412 C CA . TYR A 1 174 ? 5.549 2.722 9.732 1.00 95.31 174 TYR A CA 1
ATOM 1413 C C . TYR A 1 174 ? 6.370 2.171 8.572 1.00 95.31 174 TYR A C 1
ATOM 1415 O O . TYR A 1 174 ? 5.966 1.178 7.973 1.00 95.31 174 TYR A O 1
ATOM 1423 N N . TYR A 1 175 ? 7.506 2.780 8.237 1.00 94.44 175 TYR A N 1
ATOM 1424 C CA . TYR A 1 175 ? 8.352 2.327 7.122 1.00 94.44 175 TYR A CA 1
ATOM 1425 C C . TYR A 1 175 ? 9.743 1.862 7.576 1.00 94.44 175 TYR A C 1
ATOM 1427 O O . TYR A 1 175 ? 10.295 2.386 8.547 1.00 94.44 175 TYR A O 1
ATOM 1435 N N . LEU A 1 176 ? 10.330 0.908 6.841 1.00 93.06 176 LEU A N 1
ATOM 1436 C CA . LEU A 1 176 ? 11.743 0.529 6.989 1.00 93.06 176 LEU A CA 1
ATOM 1437 C C . LEU A 1 176 ? 12.662 1.434 6.163 1.00 93.06 176 LEU A C 1
ATOM 1439 O O . LEU A 1 176 ? 13.552 2.083 6.710 1.00 93.06 176 LEU A O 1
ATOM 1443 N N . ASN A 1 177 ? 12.428 1.494 4.850 1.00 92.19 177 ASN A N 1
ATOM 1444 C CA . ASN A 1 177 ? 13.278 2.212 3.902 1.00 92.19 177 ASN A CA 1
ATOM 1445 C C . ASN A 1 177 ? 12.523 3.358 3.220 1.00 92.19 177 ASN A C 1
ATOM 1447 O O . ASN A 1 177 ? 11.310 3.302 3.029 1.00 92.19 177 ASN A O 1
ATOM 1451 N N . LYS A 1 178 ? 13.243 4.402 2.804 1.00 93.19 178 LYS A N 1
ATOM 1452 C CA . LYS A 1 178 ? 12.684 5.469 1.960 1.00 93.19 178 LYS A CA 1
ATOM 1453 C C . LYS A 1 178 ? 12.728 5.041 0.493 1.00 93.19 178 LYS A C 1
ATOM 1455 O O . LYS A 1 178 ? 13.705 4.434 0.055 1.00 93.19 178 LYS A O 1
ATOM 1460 N N . PHE A 1 179 ? 11.689 5.374 -0.265 1.00 90.56 179 PHE A N 1
ATOM 1461 C CA . PHE A 1 179 ? 11.581 5.058 -1.690 1.00 90.56 179 PHE A CA 1
ATOM 1462 C C . PHE A 1 179 ? 11.436 6.312 -2.553 1.00 90.56 179 PHE A C 1
ATOM 1464 O O . PHE A 1 179 ? 10.714 7.243 -2.183 1.00 90.56 179 PHE A O 1
ATOM 1471 N N . GLY A 1 180 ? 12.108 6.292 -3.709 1.00 88.50 180 GLY A N 1
ATOM 1472 C CA . GLY A 1 180 ? 11.973 7.296 -4.761 1.00 88.50 180 GLY A CA 1
ATOM 1473 C C . GLY A 1 180 ? 12.256 8.713 -4.271 1.00 88.50 180 GLY A C 1
ATOM 1474 O O . GLY A 1 180 ? 13.242 8.953 -3.574 1.00 88.50 180 GLY A O 1
ATOM 1475 N N . SER A 1 181 ? 11.361 9.647 -4.580 1.00 88.25 181 SER A N 1
ATOM 1476 C CA . SER A 1 181 ? 11.469 11.059 -4.207 1.00 88.25 181 SER A CA 1
ATOM 1477 C C . SER A 1 181 ? 11.565 11.287 -2.695 1.00 88.25 181 SER A C 1
ATOM 1479 O O . SER A 1 181 ? 12.030 12.336 -2.261 1.00 88.25 181 SER A O 1
ATOM 1481 N N . ASN A 1 182 ? 11.141 10.319 -1.872 1.00 89.38 182 ASN A N 1
ATOM 1482 C CA . ASN A 1 182 ? 11.246 10.418 -0.417 1.00 89.38 182 ASN A CA 1
ATOM 1483 C C . ASN A 1 182 ? 12.685 10.223 0.094 1.00 89.38 182 ASN A C 1
ATOM 1485 O O . ASN A 1 182 ? 12.951 10.532 1.251 1.00 89.38 182 ASN A O 1
ATOM 1489 N N . GLN A 1 183 ? 13.611 9.691 -0.715 1.00 89.88 183 GLN A N 1
ATOM 1490 C CA . GLN A 1 183 ? 14.984 9.393 -0.278 1.00 89.88 183 GLN A CA 1
ATOM 1491 C C . GLN A 1 183 ? 15.766 10.642 0.146 1.00 89.88 183 GLN A C 1
ATOM 1493 O O . GLN A 1 183 ? 16.618 10.540 1.025 1.00 89.88 183 GLN A O 1
ATOM 1498 N N . GLY A 1 184 ? 15.452 11.801 -0.439 1.00 86.62 184 GLY A N 1
ATOM 1499 C CA . GLY A 1 184 ? 16.088 13.080 -0.113 1.00 86.62 184 GLY A CA 1
ATOM 1500 C C . GLY A 1 184 ? 15.470 13.830 1.072 1.00 86.62 184 GLY A C 1
ATOM 1501 O O . GLY A 1 184 ? 15.996 14.867 1.456 1.00 86.62 184 GLY A O 1
ATOM 1502 N N . LEU A 1 185 ? 14.363 13.345 1.641 1.00 87.75 185 LEU A N 1
ATOM 1503 C CA . LEU A 1 185 ? 13.702 13.987 2.781 1.00 87.75 185 LEU A CA 1
ATOM 1504 C C . LEU A 1 185 ? 14.270 13.437 4.086 1.00 87.75 185 LEU A C 1
ATOM 1506 O O . LEU A 1 185 ? 14.494 12.231 4.183 1.00 87.75 185 LEU A O 1
ATOM 1510 N N . ASP A 1 186 ? 14.455 14.269 5.109 1.00 91.12 186 ASP A N 1
ATOM 1511 C CA . ASP A 1 186 ? 14.667 13.800 6.484 1.00 91.12 186 ASP A CA 1
ATOM 1512 C C . ASP A 1 186 ? 13.348 13.290 7.115 1.00 91.12 186 ASP A C 1
ATOM 1514 O O . ASP A 1 186 ? 12.325 13.171 6.440 1.00 91.12 186 ASP A O 1
ATOM 1518 N N . GLU A 1 187 ? 13.384 12.848 8.375 1.00 85.69 187 GLU A N 1
ATOM 1519 C CA . GLU A 1 187 ? 12.209 12.249 9.033 1.00 85.69 187 GLU A CA 1
ATOM 1520 C C . GLU A 1 187 ? 11.119 13.288 9.361 1.00 85.69 187 GLU A C 1
ATOM 1522 O O . GLU A 1 187 ? 9.931 12.983 9.214 1.00 85.69 187 GLU A O 1
ATOM 1527 N N . ASP A 1 188 ? 11.502 14.521 9.699 1.00 86.62 188 ASP A N 1
ATOM 1528 C CA . ASP A 1 188 ? 10.570 15.609 10.013 1.00 86.62 188 ASP A CA 1
ATOM 1529 C C . ASP A 1 188 ? 9.876 16.124 8.750 1.00 86.62 188 ASP A C 1
ATOM 1531 O O . ASP A 1 188 ? 8.645 16.221 8.706 1.00 86.62 188 ASP A O 1
ATOM 1535 N N . ALA A 1 189 ? 10.642 16.362 7.684 1.00 87.88 189 ALA A N 1
ATOM 1536 C CA . ALA A 1 189 ? 10.129 16.745 6.377 1.00 87.88 189 ALA A CA 1
ATOM 1537 C C . ALA A 1 189 ? 9.185 15.676 5.819 1.00 87.88 189 ALA A C 1
ATOM 1539 O O . ALA A 1 189 ? 8.149 16.001 5.234 1.00 87.88 189 ALA A O 1
ATOM 1540 N N . LEU A 1 190 ? 9.498 14.394 6.031 1.00 87.62 190 LEU A N 1
ATOM 1541 C CA . LEU A 1 190 ? 8.627 13.301 5.621 1.00 87.62 190 LEU A CA 1
ATOM 1542 C C . LEU A 1 190 ? 7.334 13.284 6.448 1.00 87.62 190 LEU A C 1
ATOM 1544 O O . LEU A 1 190 ? 6.245 13.269 5.877 1.00 87.62 190 LEU A O 1
ATOM 1548 N N . SER A 1 191 ? 7.423 13.367 7.776 1.00 84.31 191 SER A N 1
ATOM 1549 C CA . SER A 1 191 ? 6.248 13.459 8.654 1.00 84.31 191 SER A CA 1
ATOM 1550 C C . SER A 1 191 ? 5.335 14.630 8.262 1.00 84.31 191 SER A C 1
ATOM 1552 O O . SER A 1 191 ? 4.120 14.465 8.114 1.00 84.31 191 SER A O 1
ATOM 1554 N N . GLN A 1 192 ? 5.920 15.798 7.987 1.00 86.25 192 GLN A N 1
ATOM 1555 C CA . GLN A 1 192 ? 5.195 16.987 7.553 1.00 86.25 192 GLN A CA 1
ATOM 1556 C C . GLN A 1 1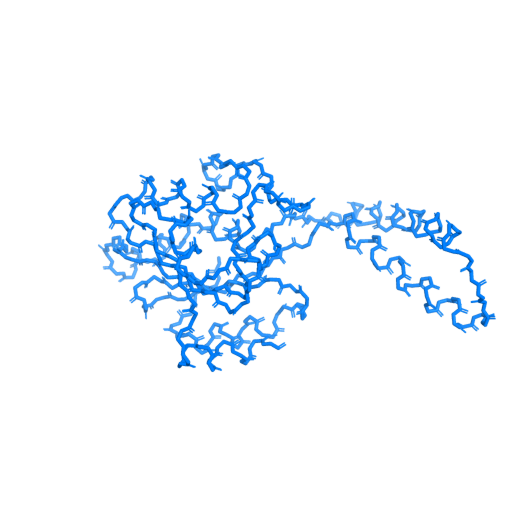92 ? 4.590 16.824 6.155 1.00 86.25 192 GLN A C 1
ATOM 1558 O O . GLN A 1 192 ? 3.438 17.207 5.952 1.00 86.25 192 GLN A O 1
ATOM 1563 N N . PHE A 1 193 ? 5.309 16.206 5.213 1.00 86.06 193 PHE A N 1
ATOM 1564 C CA . PHE A 1 193 ? 4.793 15.917 3.877 1.00 86.06 193 PHE A CA 1
ATOM 1565 C C . PHE A 1 193 ? 3.532 15.055 3.951 1.00 86.06 193 PHE A C 1
ATOM 1567 O O . PHE A 1 193 ? 2.547 15.354 3.283 1.00 86.06 193 PHE A O 1
ATOM 1574 N N . TYR A 1 194 ? 3.502 14.011 4.781 1.00 82.81 194 TYR A N 1
ATOM 1575 C CA . TYR A 1 194 ? 2.332 13.133 4.894 1.00 82.81 194 TYR A CA 1
ATOM 1576 C C . TYR A 1 194 ? 1.209 13.678 5.786 1.00 82.81 194 TYR A C 1
ATOM 1578 O O . TYR A 1 194 ? 0.126 13.086 5.803 1.00 82.81 194 TYR A O 1
ATOM 1586 N N . LYS A 1 195 ? 1.429 14.793 6.491 1.00 80.50 195 LYS A N 1
ATOM 1587 C CA . LYS A 1 195 ? 0.517 15.307 7.514 1.00 80.50 195 LYS A CA 1
ATOM 1588 C C . LYS A 1 195 ? -0.853 15.664 6.932 1.00 80.50 195 LYS A C 1
ATOM 1590 O O . LYS A 1 195 ? -1.039 16.700 6.300 1.00 80.50 195 LYS A O 1
ATOM 1595 N N . VAL A 1 196 ? -1.837 14.818 7.217 1.00 84.06 196 VAL A N 1
ATOM 1596 C CA . VAL A 1 196 ? -3.269 15.106 7.080 1.00 84.06 196 VAL A CA 1
ATOM 1597 C C . VAL A 1 196 ? -3.991 14.594 8.322 1.00 84.06 196 VAL A C 1
ATOM 1599 O O . VAL A 1 196 ? -3.470 13.740 9.042 1.00 84.06 196 VAL A O 1
ATOM 1602 N N . SER A 1 197 ? -5.191 15.110 8.596 1.00 81.75 197 SER A N 1
ATOM 1603 C CA . SER A 1 197 ? -5.981 14.634 9.736 1.00 81.75 197 SER A CA 1
ATOM 1604 C C . SER A 1 197 ? -6.193 13.118 9.645 1.00 81.75 197 SER A C 1
ATOM 1606 O O . SER A 1 197 ? -6.622 12.608 8.610 1.00 81.75 197 SER A O 1
ATOM 1608 N N . GLY A 1 198 ? -5.851 12.403 10.719 1.00 82.88 198 GLY A N 1
ATOM 1609 C CA . GLY A 1 198 ? -6.002 10.951 10.807 1.00 82.88 198 GLY A CA 1
ATOM 1610 C C . GLY A 1 198 ? -4.893 10.114 10.160 1.00 82.88 198 GLY A C 1
ATOM 1611 O O . GLY A 1 198 ? -4.977 8.895 10.269 1.00 82.88 198 GLY A O 1
ATOM 1612 N N . LEU A 1 199 ? -3.861 10.712 9.544 1.00 92.38 199 LEU A N 1
ATOM 1613 C CA . LEU A 1 199 ? -2.696 9.999 8.996 1.00 92.38 199 LEU A CA 1
ATOM 1614 C C . LEU A 1 199 ? -1.402 10.443 9.682 1.00 92.38 199 LEU A C 1
ATOM 1616 O O . LEU A 1 199 ? -1.058 11.623 9.678 1.00 92.38 199 LEU A O 1
ATOM 1620 N N . VAL A 1 200 ? -0.653 9.476 10.204 1.00 91.94 200 VAL A N 1
ATOM 1621 C CA . VAL A 1 200 ? 0.705 9.672 10.725 1.00 91.94 200 VAL A CA 1
ATOM 1622 C C . VAL A 1 200 ? 1.656 8.753 9.973 1.00 91.94 200 VAL A C 1
ATOM 1624 O O . VAL A 1 200 ? 1.329 7.589 9.750 1.00 91.94 200 VAL A O 1
ATOM 1627 N N . VAL A 1 201 ? 2.827 9.260 9.591 1.00 92.00 201 VAL A N 1
ATOM 1628 C CA . VAL A 1 201 ? 3.875 8.468 8.937 1.00 92.00 201 VAL A CA 1
ATOM 1629 C C . VAL A 1 201 ? 5.167 8.615 9.718 1.00 92.00 201 VAL A C 1
ATOM 1631 O O . VAL A 1 201 ? 5.568 9.725 10.063 1.00 92.00 201 VAL A O 1
ATOM 1634 N N . SER A 1 202 ? 5.799 7.495 10.043 1.00 92.94 202 SER A N 1
ATOM 1635 C CA . SER A 1 202 ? 6.985 7.455 10.895 1.00 92.94 202 SER A CA 1
ATOM 1636 C C . SER A 1 202 ? 7.873 6.278 10.517 1.00 92.94 202 SER A C 1
ATOM 1638 O O . SER A 1 202 ? 7.432 5.318 9.886 1.00 92.94 202 SER A O 1
ATOM 1640 N N . LYS A 1 203 ? 9.145 6.328 10.894 1.00 92.94 203 LYS A N 1
ATOM 1641 C CA . LYS A 1 203 ? 10.029 5.172 10.758 1.00 92.94 203 LYS A CA 1
ATOM 1642 C C . LYS A 1 203 ? 9.634 4.092 11.765 1.00 92.94 203 LYS A C 1
ATOM 1644 O O . LYS A 1 203 ? 9.147 4.413 12.848 1.00 92.94 203 LYS A O 1
ATOM 1649 N N . MET A 1 204 ? 9.825 2.823 11.412 1.00 93.19 204 MET A N 1
ATOM 1650 C CA . MET A 1 204 ? 9.627 1.728 12.367 1.00 93.19 204 MET A CA 1
ATOM 1651 C C . MET A 1 204 ? 10.571 1.871 13.560 1.00 93.19 204 MET A C 1
ATOM 1653 O O . MET A 1 204 ? 11.768 2.121 13.382 1.00 93.19 204 MET A O 1
ATOM 1657 N N . ASP A 1 205 ? 10.036 1.665 14.762 1.00 89.56 205 ASP A N 1
ATOM 1658 C CA . ASP A 1 205 ? 10.846 1.549 15.969 1.00 89.56 205 ASP A CA 1
ATOM 1659 C C . ASP A 1 205 ? 11.728 0.283 15.924 1.00 89.56 205 ASP A C 1
ATOM 1661 O O . ASP A 1 205 ? 11.433 -0.656 15.174 1.00 89.56 205 ASP A O 1
ATOM 1665 N N . PRO A 1 206 ? 12.807 0.219 16.725 1.00 86.31 206 PRO A N 1
ATOM 1666 C CA . PRO A 1 206 ? 13.733 -0.911 16.705 1.00 86.31 206 PRO A CA 1
ATOM 1667 C C . PRO A 1 206 ? 13.091 -2.279 16.990 1.00 86.31 206 PRO A C 1
ATOM 1669 O O . PRO A 1 206 ? 13.501 -3.274 16.395 1.00 86.31 206 PRO A O 1
ATOM 1672 N N . GLY A 1 207 ? 12.084 -2.356 17.867 1.00 81.56 207 GLY A N 1
ATOM 1673 C CA . GLY A 1 207 ? 11.455 -3.623 18.253 1.00 81.56 207 GLY A CA 1
ATOM 1674 C C . GLY A 1 207 ? 10.605 -4.214 17.129 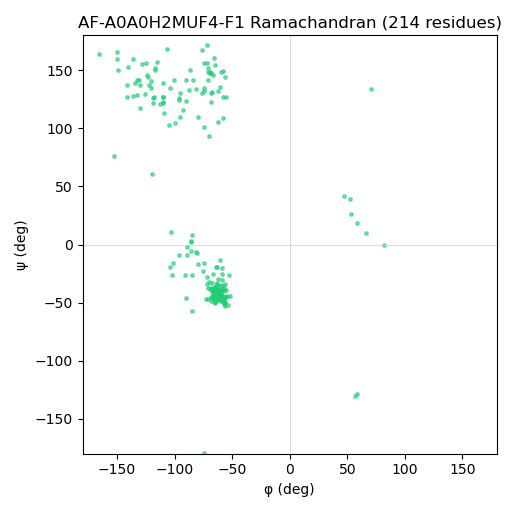1.00 81.56 207 GLY A C 1
ATOM 1675 O O . GLY A 1 207 ? 10.739 -5.389 16.771 1.00 81.56 207 GLY A O 1
ATOM 1676 N N . VAL A 1 208 ? 9.773 -3.373 16.517 1.00 84.06 208 VAL A N 1
ATOM 1677 C CA . VAL A 1 208 ? 8.994 -3.734 15.327 1.00 84.06 208 VAL A CA 1
ATOM 1678 C C . VAL A 1 208 ? 9.922 -4.045 14.160 1.00 84.06 208 VAL A C 1
ATOM 1680 O O . VAL A 1 208 ? 9.732 -5.046 13.466 1.00 84.06 208 VAL A O 1
ATOM 1683 N N . ARG A 1 209 ? 10.969 -3.235 13.984 1.00 86.25 209 ARG A N 1
ATOM 1684 C CA . ARG A 1 209 ? 11.977 -3.432 12.947 1.00 86.25 209 ARG A CA 1
ATOM 1685 C C . ARG A 1 209 ? 12.623 -4.810 13.038 1.00 86.25 209 ARG A C 1
ATOM 1687 O O . ARG A 1 209 ? 12.618 -5.496 12.027 1.00 86.25 209 ARG A O 1
ATOM 1694 N N . MET A 1 210 ? 13.090 -5.257 14.207 1.00 83.50 210 MET A N 1
ATOM 1695 C CA . MET A 1 210 ? 13.678 -6.601 14.357 1.00 83.50 210 MET A CA 1
ATOM 1696 C C . MET A 1 210 ? 12.712 -7.713 13.926 1.00 83.50 210 MET A C 1
ATOM 1698 O O . MET A 1 210 ? 13.105 -8.668 13.258 1.00 83.50 210 MET A O 1
ATOM 1702 N N . THR A 1 211 ? 11.427 -7.577 14.262 1.00 85.00 211 THR A N 1
ATOM 1703 C CA . THR A 1 211 ? 10.403 -8.551 13.850 1.00 85.00 211 THR A CA 1
ATOM 1704 C C . THR A 1 211 ? 10.230 -8.551 12.329 1.00 85.00 211 THR A C 1
ATOM 1706 O O . THR A 1 211 ? 10.182 -9.609 11.699 1.00 85.00 211 THR A O 1
ATOM 1709 N N . CYS A 1 212 ? 10.181 -7.368 11.719 1.00 84.19 212 CYS A N 1
ATOM 1710 C CA . CYS A 1 212 ? 10.031 -7.197 10.279 1.00 84.19 212 CYS A CA 1
ATOM 1711 C C . CYS A 1 212 ? 11.309 -7.484 9.474 1.00 84.19 212 CYS A C 1
ATOM 1713 O O . CYS A 1 212 ? 11.212 -7.811 8.296 1.00 84.19 212 CYS A O 1
ATOM 1715 N N . GLU A 1 213 ? 12.497 -7.407 10.068 1.00 78.50 213 GLU A N 1
ATOM 1716 C CA . GLU A 1 213 ? 13.763 -7.751 9.410 1.00 78.50 213 GLU A CA 1
ATOM 1717 C C . GLU A 1 213 ? 13.847 -9.244 9.083 1.00 78.50 213 GLU A C 1
ATOM 1719 O O . GLU A 1 213 ? 14.458 -9.601 8.084 1.00 78.50 213 GLU A O 1
ATOM 1724 N N . SER A 1 214 ? 13.130 -10.109 9.814 1.00 76.31 214 SER A N 1
ATOM 1725 C CA . SER A 1 214 ? 12.959 -11.529 9.442 1.00 76.31 214 SER A CA 1
ATOM 1726 C C . SER A 1 214 ? 12.268 -11.741 8.082 1.00 76.31 214 SER A C 1
ATOM 1728 O O . SER A 1 214 ? 12.249 -12.849 7.538 1.00 76.31 214 SER A O 1
ATOM 1730 N N . ILE A 1 215 ? 11.664 -10.681 7.538 1.00 78.06 215 ILE A N 1
ATOM 1731 C CA . ILE A 1 215 ? 11.022 -10.681 6.228 1.00 78.06 215 ILE A CA 1
ATOM 1732 C C . ILE A 1 215 ? 12.042 -10.420 5.116 1.00 78.06 215 ILE A C 1
ATOM 1734 O O . ILE A 1 215 ? 11.770 -10.832 3.987 1.00 78.06 215 ILE A O 1
ATOM 1738 N N . LEU A 1 216 ? 13.160 -9.730 5.395 1.00 73.25 216 LEU A N 1
ATOM 1739 C CA . LEU A 1 216 ? 14.187 -9.337 4.415 1.00 73.25 216 LEU A CA 1
ATOM 1740 C C . LEU A 1 216 ? 14.910 -10.554 3.825 1.00 73.25 216 LEU A C 1
ATOM 1742 O O . LEU A 1 216 ? 14.944 -10.613 2.570 1.00 73.25 216 LEU A O 1
#

Sequence (216 aa):
MQMFKTMTEVAQYVSKRRDRRQIWCIASLEGAQYYGLVSQPNLGGYTYNHATKMLAVNDQILNRHSPHNEVRQRANRLAGFLNDEAQRRNVIQRDRHAEEVFLEHWDECISNFIKIRKRKPTSVDLFLSHTPCTLNDNSPSPGRALGSQFYPASCTNKLRQFASKNPTIKLRVYYLNKFGSNQGLDEDALSQFYKVSGLVVSKMDPGVRMTCESIL

Solvent-accessible surface area (backbone atoms only — not comparable to full-atom values): 11542 Å² total; per-residue (Å²): 136,73,76,29,72,40,70,65,59,28,30,55,51,44,36,75,71,52,59,84,85,48,51,36,27,37,42,26,45,72,78,61,38,24,34,58,38,61,33,38,62,42,58,73,62,48,29,32,55,49,26,43,51,53,48,52,53,50,28,58,75,67,74,48,87,74,56,71,71,58,48,52,57,52,16,52,54,46,15,50,54,49,47,53,52,37,54,76,69,65,60,84,66,60,65,31,52,22,67,50,53,50,53,38,43,40,71,58,54,49,51,58,44,26,75,75,68,75,44,82,72,56,31,36,40,37,44,23,54,42,41,64,42,39,79,82,31,99,76,37,50,66,59,45,74,36,63,98,42,79,35,54,49,7,45,46,50,34,52,50,52,50,16,63,75,34,70,75,26,43,36,36,37,29,23,75,38,68,36,69,73,51,59,83,48,57,72,64,58,44,30,58,70,58,58,47,74,37,38,46,52,46,70,51,52,74,72,61,38,59,56,53,54,72,42,102

Secondary structure (DSSP, 8-state):
--EESSHHHHHHHHHHHS-TTS-EEEEEETTTEEEEEEPBPPHHHHHHHHHHHHHHHHHHHTT----HHHHHHHHHHHHHHHHHHHHHTT-----B-HHHHHHHTHHHHHHHHHHHHSS--SEEEEEEEEPPP-TTSSSPPPPEEETTEEE-SSHHHHHHHHHHH-TTSEEEEEEEE--GGGGG--HHHHHHHH-BTTEEEEEPPHHHHHHHHTT-

=== Feature glossary ===
A reading guide for the features in this record.

Start from the sequence.

  · This is the polypeptide sequence — one letter per residue, N-terminus first. Length ranges from a few dozen residues for small domains to over a thousand for large multi-domain proteins.

Fold it, and you get atomic coordinates and the backbone conformation that goes with them.

  · Structure coordinates are given as an mmCIF _atom_site loop: one row per atom with element, residue name, chain id, sequence number, and x/y/z position in Å. Only the four main-chain atoms per residue are included here; side chains are omitted to keep the record compact.

  · Backbone dihedral angles. Every residue except chain termini has a φ (preceding-C → N → Cα → C) and a ψ (N → Cα → C → next-N). They are r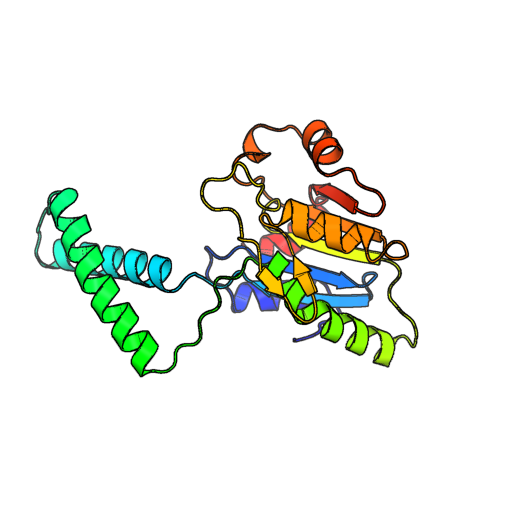eported in degrees following the IUPAC s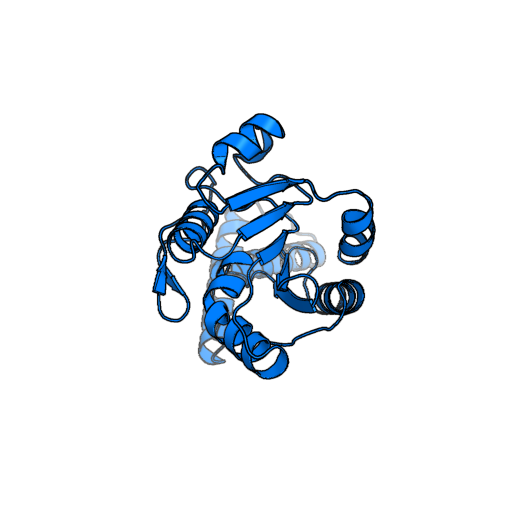ign convention. Secondary structure is essentially a statement about which (φ, ψ) basin each residue occupies.

  · The SS8 string is DSSP's per-residue secondary-structure call. α-helix (H) means an i→i+4 H-bond ladder; β-strand (E) means the residue participates in a β-sheet; 3₁₀ (G) and π (I) are tighter and wider helices; T/S are turns/bends; '-' is 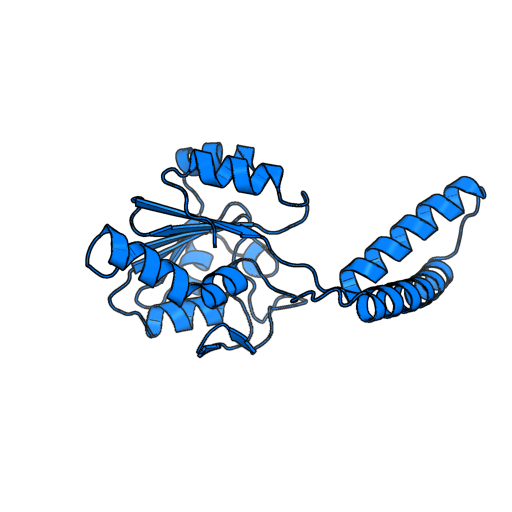loop.

  · SS3 is a coarse helix/strand/coil call (letters a/b/c) made by the P-SEA algorithm from inter-Cα distances and dihedrals. It is less detailed than DSSP but needs only Cα positions.

Summarize the fold with a handful of shape descriptors and a per-residue structural alphabet.

  · Radius of gyration (Rg) is the root-mean-square distance of Cα atoms from their centroid — a single number for overall size and compactness. A globular domain of N residues has Rg ≈ 2.2·N^0.38 Å; an extended or disordered chain has a much larger Rg. The Cα contact count is the number of residue pairs whose Cα atoms are within 8 Å and are more than four positions apart in sequence — a standard proxy for tertiary packing density. The bounding box is the smallest axis-aligned box enclosing all Cα atoms.

  · The Foldseek 3Di string encodes local tertiary geometry as a 20-letter alphabet — one character per residue — derived from the relative positions of nearby Cα atoms. Unlike the amino-acid sequence, 3Di is a direct function of the 3D structure, so two proteins with the same fold have similar 3Di strings even at low sequence identity.

  · Solvent-accessible surface area (SASA) is the area in Å² traced out by the centre of a 1.4 Å probe sphere (a water molecule) rolled over the protein's van der Waals surface (Shrake–Rupley / Lee–Richards construction). Buried residues have near-zero SASA; fully exposed residues can exceed 200 Å². The total SASA scales roughly with the number of surface residues.

Ask how reliable the model is.

  · pLDDT (predicted Local Distance Difference Test) is AlphaFold's per-residue confidence score, ranging from 0 to 100. Values above 90 indicate high confidence (typically well-packed cores); 70–90 is confident; 50–70 low confidence; below 50 usually means the region is disordered or the prediction is unreliable there. AlphaFold stores pLDDT in the mmCIF B-factor column.

  · B-factor (Debye–Waller factor) reflects atomic displacement in the crystal lattice. It is an experimental observable (units Å²), not a prediction; low values mean the atom is pinned down, high values mean it moves or is heterogeneous across the crystal.

  · Predicted Aligned Error (PAE) is an AlphaFold confidence matrix: entry (i, j) is the expected error in the position of residue j, in ångströms, when the prediction is superimposed on the true structure at residue i. Low PAE within a block of residues means that block is internally rigid and well-predicted; high PAE between two blocks means their relative placement is uncertain even if each block individually is confident.

Place it in context: what it resembles, what it is annotated as, and how it looks.

  · Nearest PDB neighbors are the top structural matches found by Foldseek when searching this structure against the entire Protein Data Bank. Each hit reports a TM-score (0 to 1; >0.5 almost always implies the same fold) and an E-value. These are *structural* homologs — they may share no detectable sequence similarity.

  · Functional annotations link the protein to curated databases. InterPro entries identify conserved domains and families by matching the sequence against member-database signatures (Pfam, PROSITE, CDD, …). Gene Ontology (GO) terms describe molecular function, biological process, and cellular component in a controlled vocabulary. CATH places the structure in a hierarchical fold classification (Class/Architecture/Topology/Homologous-superfamily). The organism is the source species.

  · Three diagnostic plots accompany the record. The Cα contact map visualizes the tertiary structure as a 2D adjacency matrix (8 Å cutoff, sequence-local contacts suppressed). The Ramachandran plot shows the distribution of backbone (φ, ψ) torsions, with points in the α and β basins reflecting secondary structure content. The PAE plot shows AlphaFold's inter-residue confidence as a color matrix.

  · Six rendered views show the 3D structure from the faces of a cube — i.e. along ±x, ±y, ±z. Rendering representation is drawn randomly per protein from cartoon (secondary-structure ribbons), sticks (backbone bonds), or molecular surface; coloring is either N→C rainbow (blue at the N-terminus through red at the C-terminus) or one color per chain.